Protein AF-A0A5B8KWR2-F1 (afdb_monomer)

Nearest PDB structures (foldseek):
  4qju-assembly1_B  TM=9.348E-01  e=1.935E-09  Staphylococcus aureus subsp. aureus Mu50
  5lvt-assembly2_B  TM=9.525E-01  e=6.715E-09  Lactococcus lactis subsp. lactis Il1403
  3rhi-assembly1_A  TM=8.068E-01  e=3.108E-09  Bacillus anthracis str. Sterne
  1owg-assembly1_A  TM=9.404E-01  e=8.089E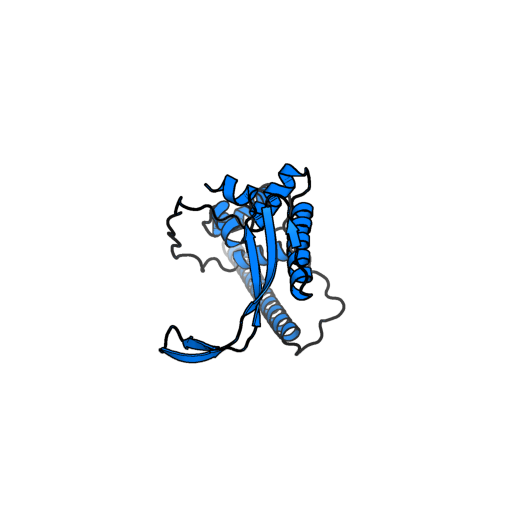-08  Escherichia coli
  8flj-assembly1_E  TM=9.285E-01  e=1.025E-07  Pseudomonas aeruginosa PA14

Radius of gyration: 26.57 Å; Cα contacts (8 Å, |Δi|>4): 170; chains: 1; bounding box: 54×71×66 Å

pLDDT: mean 73.1, std 18.48, range [34.25, 97.81]

Organism: NCBI:txid2599600

Secondary structure (DSSP, 8-state):
--SSHHHHHHHHHHHHHHHHHHHHHHHHHHHHHHHHHHTTSSPPPTT----------HHHHHHHTT--HHHHHHHTT--HHHHHHHHTTSS---HHHHHHHHHHHH-TTS--S--------S-----HHHHHHHHHHHHT--HHHHHHHHHHHHHHHHHHHHTT--EEETTTEEEEEEEEPPEEEE-TTT--EEEE--EEEEEEEE-HHHHHTT-

Foldseek 3Di:
DPPPVVVVVVVVVVVVVVVVVVVVVVVVVVVVVVVCVVVVVDPDDDDDDPPPQPQDQLVVLCVLLVHDLVRVCVVVVHDSVVSVCCNVVVDTDDSVRSVVSVVSSVCSDPPPDDPPPDPPPPDPDDDLQNQLVVQCVVVVHPSVVSSVVSVVVVVVCVVCQVVQHKDADPLFWIKGKDWDQWDWDADPPPRDTDTGHIDIDIDIGGDPNNVVVVD

InterPro domains:
  IPR000119 Histone-like DNA-binding protein [PF00216] (128-215)
  IPR000119 Histone-like DNA-binding protein [PR01727] (165-180)
  IPR000119 Histone-like DNA-binding protein [PR01727] (183-196)
  IPR000119 Histone-like DNA-binding protein [PR01727] (199-213)
  IPR000119 Histone-like DNA-binding protein [PTHR33175] (124-214)
  IPR000119 Histone-like DNA-binding protein [SM00411] (126-215)
  IPR001387 Cro/C1-type, helix-turn-helix domain [PF01381] (61-94)
  IPR001387 Cro/C1-type, helix-turn-helix domain [PS50943] (61-94)
  IPR001387 Cro/C1-type, helix-turn-helix domain [SM00530] (57-115)
  IPR001387 Cro/C1-type, helix-turn-helix domain [cd00093] (61-109)
  IPR010982 Lambda repressor-like, DNA-binding domain superfamily [G3DSA:1.10.260.40] (56-117)
  IPR010982 Lambda repressor-like, DNA-binding domain superfamily [SSF47413] (59-96)
  IPR010992 Integration host factor (IHF)-like DNA-binding domain superfamily [G3DSA:4.10.520.10] (126-215)
  IPR010992 Integration host factor (IHF)-like DNA-binding domain superfamily [SSF47729] (128-215)

Sequence (215 aa):
MTSNRQTHRRVREATKVEADKAEESRLDRAVRQMIEVESGRLARPEGGSVEIVDDPDIGGIRRDLGLTQQELAAMLGMPIGTLRNWEQGRRKPSNAGKLVLRLLAEAPGATGETVSGEVDAATMTIGRTELAQAVATAAHLTVGEARIVVETVLDEIATALAHGHSVKLKGFGAFSVARREGGKARHPRTGDIVEVAPRNVPKFMPGKGLKDATN

Mean predicted aligned error: 19.44 Å

Solvent-accessible surface area (backbone atoms only — not comparable to full-atom values): 12947 Å² total; per-residue (Å²): 144,79,75,67,68,63,54,58,52,53,53,52,52,50,56,48,54,55,49,53,54,54,49,53,57,46,51,55,50,52,54,51,50,49,54,36,36,75,70,66,77,38,80,79,76,88,79,76,79,79,77,81,75,70,88,71,62,57,60,54,44,34,54,76,67,72,44,52,70,59,54,50,14,56,77,69,74,44,59,47,68,58,52,50,32,36,60,68,66,77,41,79,72,53,74,68,50,41,52,54,53,50,54,55,58,75,50,86,81,80,78,89,69,86,82,84,64,79,79,71,93,72,75,89,78,81,50,72,68,57,50,14,47,54,45,6,65,77,68,73,44,54,55,68,58,22,37,52,52,54,51,48,56,53,50,50,52,51,52,39,36,75,74,65,38,69,50,77,43,87,54,47,24,35,42,35,58,42,83,42,80,47,49,82,42,66,41,92,89,78,64,48,81,43,81,40,76,61,43,78,40,82,42,79,46,78,22,68,50,45,51,64,75,74,110

Structure (mmCIF, N/CA/C/O backbone):
data_AF-A0A5B8KWR2-F1
#
_entry.id   AF-A0A5B8KWR2-F1
#
loop_
_atom_site.group_PDB
_atom_site.id
_atom_site.type_symbol
_atom_site.label_atom_id
_atom_site.label_alt_id
_atom_site.label_comp_id
_atom_site.label_asym_id
_atom_site.label_entity_id
_atom_site.label_seq_id
_atom_site.pdbx_PDB_ins_code
_atom_site.Cartn_x
_atom_site.Cartn_y
_atom_site.Cartn_z
_atom_site.occupancy
_atom_site.B_iso_or_equiv
_atom_site.auth_seq_id
_atom_site.auth_comp_id
_atom_site.auth_asym_id
_atom_site.auth_atom_id
_atom_site.pdbx_PDB_model_num
ATOM 1 N N . MET A 1 1 ? -24.916 -54.324 42.747 1.00 48.12 1 MET A N 1
ATOM 2 C CA . MET A 1 1 ? -25.774 -53.360 42.015 1.00 48.12 1 MET A CA 1
ATOM 3 C C . MET A 1 1 ? -24.913 -52.419 41.160 1.00 48.12 1 MET A C 1
ATOM 5 O O . MET A 1 1 ? -24.940 -51.211 41.356 1.00 48.12 1 MET A O 1
ATOM 9 N N . THR A 1 2 ? -24.127 -52.946 40.212 1.00 50.41 2 THR A N 1
ATOM 10 C CA . THR A 1 2 ? -23.042 -52.162 39.571 1.00 50.41 2 THR A CA 1
ATOM 11 C C . THR A 1 2 ? -23.025 -52.261 38.042 1.00 50.41 2 THR A C 1
ATOM 13 O O . THR A 1 2 ? -22.034 -51.908 37.421 1.00 50.41 2 THR A O 1
ATOM 16 N N . SER A 1 3 ? -24.116 -52.715 37.415 1.00 52.78 3 SER A N 1
ATOM 17 C CA . SER A 1 3 ? -24.118 -53.060 35.982 1.00 52.78 3 SER A CA 1
ATOM 18 C C . SER A 1 3 ? -24.975 -52.157 35.085 1.00 52.78 3 SER A C 1
ATOM 20 O O . SER A 1 3 ? -25.096 -52.456 33.905 1.00 52.78 3 SER A O 1
ATOM 22 N N . ASN A 1 4 ? -25.565 -51.065 35.597 1.00 50.34 4 ASN A N 1
ATOM 23 C CA . ASN A 1 4 ? -26.407 -50.176 34.773 1.00 50.34 4 ASN A CA 1
ATOM 24 C C . ASN A 1 4 ? -25.745 -48.823 34.437 1.00 50.34 4 ASN A C 1
ATOM 26 O O . ASN A 1 4 ? -26.042 -48.218 33.415 1.00 50.34 4 ASN A O 1
ATOM 30 N N . ARG A 1 5 ? -24.784 -48.345 35.248 1.00 48.53 5 ARG A N 1
ATOM 31 C CA . ARG A 1 5 ? -24.054 -47.085 34.968 1.00 48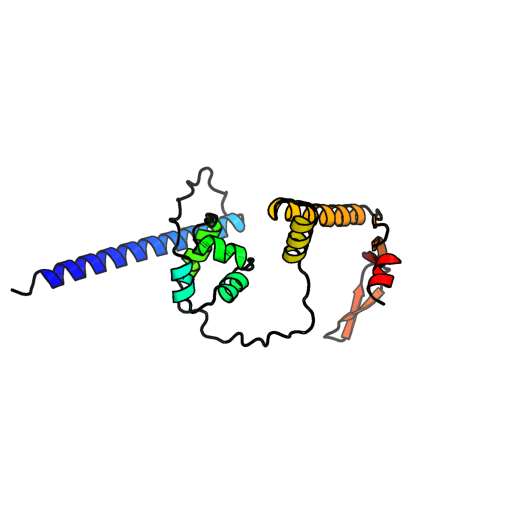.53 5 ARG A CA 1
ATOM 32 C C . ARG A 1 5 ? -22.968 -47.229 33.897 1.00 48.53 5 ARG A C 1
ATOM 34 O O . ARG A 1 5 ? -22.717 -46.273 33.170 1.00 48.53 5 ARG A O 1
ATOM 41 N N . GLN A 1 6 ? -22.337 -48.400 33.781 1.00 53.59 6 GLN A N 1
ATOM 42 C CA . GLN A 1 6 ? -21.302 -48.652 32.765 1.00 53.59 6 GLN A CA 1
ATOM 43 C C . GLN A 1 6 ? -21.886 -48.760 31.350 1.00 53.59 6 GLN A C 1
ATOM 45 O O . GLN A 1 6 ? -21.274 -48.287 30.395 1.00 53.59 6 GLN A O 1
ATOM 50 N N . THR A 1 7 ? -23.090 -49.314 31.218 1.00 53.12 7 THR A N 1
ATOM 51 C CA . THR A 1 7 ? -23.785 -49.514 29.939 1.00 53.12 7 THR A CA 1
ATOM 52 C C . THR A 1 7 ? -24.241 -48.188 29.335 1.00 53.12 7 THR A C 1
ATOM 54 O O . THR A 1 7 ? -23.974 -47.926 28.167 1.00 53.12 7 THR A O 1
ATOM 57 N N . HIS A 1 8 ? -24.824 -47.288 30.137 1.00 51.12 8 HIS A N 1
ATOM 58 C CA . HIS A 1 8 ? -25.240 -45.967 29.646 1.00 51.12 8 HIS A CA 1
ATOM 59 C C . HIS A 1 8 ? -24.067 -45.060 29.244 1.00 51.12 8 HIS A C 1
ATOM 61 O O . HIS A 1 8 ? -24.215 -44.249 28.330 1.00 51.12 8 HIS A O 1
ATOM 67 N N . ARG A 1 9 ? -22.895 -45.199 29.883 1.00 55.84 9 ARG A N 1
ATOM 68 C CA . ARG A 1 9 ? -21.696 -44.425 29.523 1.00 55.84 9 ARG A CA 1
ATOM 69 C C . ARG A 1 9 ? -21.119 -44.863 28.174 1.00 55.84 9 ARG A C 1
ATOM 71 O O . ARG A 1 9 ? -20.839 -44.008 27.344 1.00 55.84 9 ARG A O 1
ATOM 78 N N . ARG A 1 10 ? -21.044 -46.176 27.928 1.00 55.38 10 ARG A N 1
ATOM 79 C CA . ARG A 1 10 ? -20.540 -46.737 26.662 1.00 55.38 10 ARG A CA 1
ATOM 80 C C . ARG A 1 10 ? -21.445 -46.435 25.471 1.00 55.38 10 ARG A C 1
ATOM 82 O O . ARG A 1 10 ? -20.937 -46.157 24.395 1.00 55.38 10 ARG A O 1
ATOM 89 N N . VAL A 1 11 ? -22.767 -46.431 25.666 1.00 55.19 11 VAL A N 1
ATOM 90 C CA . VAL A 1 11 ? -23.714 -46.052 24.601 1.00 55.19 11 VAL A CA 1
ATOM 91 C C . VAL A 1 11 ? -23.582 -44.567 24.253 1.00 55.19 11 VAL A C 1
ATOM 93 O O . VAL A 1 11 ? -23.577 -44.233 23.077 1.00 55.19 11 VAL A O 1
ATOM 96 N N . ARG A 1 12 ? -23.396 -43.681 25.246 1.00 51.06 12 ARG A N 1
ATOM 97 C CA . ARG A 1 12 ? -23.178 -42.243 24.998 1.00 51.06 12 ARG A CA 1
ATOM 98 C C . ARG A 1 12 ? -21.845 -41.941 24.310 1.00 51.06 12 ARG A C 1
ATOM 100 O O . ARG A 1 12 ? -21.807 -41.086 23.432 1.00 51.06 12 ARG A O 1
ATOM 107 N N . GLU A 1 13 ? -20.773 -42.632 24.694 1.00 54.12 13 GLU A N 1
ATOM 108 C CA . GLU A 1 13 ? -19.470 -42.513 24.024 1.00 54.12 13 GLU A CA 1
ATOM 109 C C . GLU A 1 13 ? -19.538 -43.043 22.584 1.00 54.12 13 GLU A C 1
ATOM 111 O O . GLU A 1 13 ? -19.080 -42.356 21.678 1.00 54.12 13 GLU A O 1
ATOM 116 N N . ALA A 1 14 ? -20.199 -44.181 22.343 1.00 52.38 14 ALA A N 1
ATOM 117 C CA . ALA A 1 14 ? -20.384 -44.721 20.994 1.00 52.38 14 ALA A CA 1
ATOM 118 C C . ALA A 1 14 ? -21.203 -43.781 20.092 1.00 52.38 14 ALA A C 1
ATOM 120 O O . ALA A 1 14 ? -20.782 -43.485 18.980 1.00 52.38 14 ALA A O 1
ATOM 121 N N . THR A 1 15 ? -22.311 -43.212 20.590 1.00 53.75 15 THR A N 1
ATOM 122 C CA . THR A 1 15 ? -23.117 -42.255 19.808 1.00 53.75 15 THR A CA 1
ATOM 123 C C . THR A 1 15 ? -22.372 -40.966 19.477 1.00 53.75 15 THR A C 1
ATOM 125 O O . THR A 1 15 ? -22.643 -40.363 18.444 1.00 53.75 15 THR A O 1
ATOM 128 N N . LYS A 1 16 ? -21.446 -40.538 20.344 1.00 53.09 16 LYS A N 1
ATOM 129 C CA . LYS A 1 16 ? -20.636 -39.343 20.103 1.00 53.09 16 LYS A CA 1
ATOM 130 C C . LYS A 1 16 ? -19.584 -39.609 19.025 1.00 53.09 16 LYS A C 1
ATOM 132 O O . LYS A 1 16 ? -19.487 -38.845 18.079 1.00 53.09 16 LYS A O 1
ATOM 137 N N . VAL A 1 17 ? -18.894 -40.746 19.106 1.00 57.50 17 VAL A N 1
ATOM 138 C CA . VAL A 1 17 ? -17.889 -41.156 18.111 1.00 57.50 17 VAL A CA 1
ATOM 139 C C . VAL A 1 17 ? -18.510 -41.363 16.722 1.00 57.50 17 VAL A C 1
ATOM 141 O O . VAL A 1 17 ? -17.904 -40.998 15.719 1.00 57.50 17 VAL A O 1
ATOM 144 N N . GLU A 1 18 ? -19.726 -41.911 16.639 1.00 52.69 18 GLU A N 1
ATOM 145 C CA . GLU A 1 18 ? -20.439 -42.069 15.362 1.00 52.69 18 GLU A CA 1
ATOM 146 C C . GLU A 1 18 ? -20.868 -40.719 14.755 1.00 52.69 18 GLU A C 1
ATOM 148 O O . GLU A 1 18 ? -20.823 -40.549 13.536 1.00 52.69 18 GLU A O 1
ATOM 153 N N . ALA A 1 19 ? -21.275 -39.762 15.598 1.00 53.09 19 ALA A N 1
ATOM 154 C CA . ALA A 1 19 ? -21.667 -38.418 15.179 1.00 53.09 19 ALA A CA 1
ATOM 155 C C . ALA A 1 19 ? -20.460 -37.597 14.704 1.00 53.09 19 ALA A C 1
ATOM 157 O O . ALA A 1 19 ? -20.516 -37.031 13.613 1.00 53.09 19 ALA A O 1
ATOM 158 N N . ASP A 1 20 ? -19.360 -37.630 15.460 1.00 50.12 20 ASP A N 1
ATOM 159 C CA . ASP A 1 20 ? -18.111 -36.938 15.127 1.00 50.12 20 ASP A CA 1
ATOM 160 C C . ASP A 1 20 ? -17.549 -37.472 13.791 1.00 50.12 20 ASP A C 1
ATOM 162 O O . ASP A 1 20 ? -17.231 -36.705 12.885 1.00 50.12 20 ASP A O 1
ATOM 166 N N . LYS A 1 21 ? -17.576 -38.798 13.578 1.00 49.72 21 LYS A N 1
ATOM 167 C CA . LYS A 1 21 ? -17.143 -39.433 12.317 1.00 49.72 21 LYS A CA 1
ATOM 168 C C . LYS A 1 21 ? -18.051 -39.104 11.122 1.00 49.72 21 LYS A C 1
ATOM 170 O O . LYS A 1 21 ? -17.594 -39.046 9.977 1.00 49.72 21 LYS A O 1
ATOM 175 N N . ALA A 1 22 ? -19.348 -38.910 11.361 1.00 54.22 22 ALA A N 1
ATOM 176 C CA . ALA A 1 22 ? -20.293 -38.490 10.328 1.00 54.22 22 ALA A CA 1
ATOM 177 C C . ALA A 1 22 ? -20.122 -37.008 9.955 1.00 5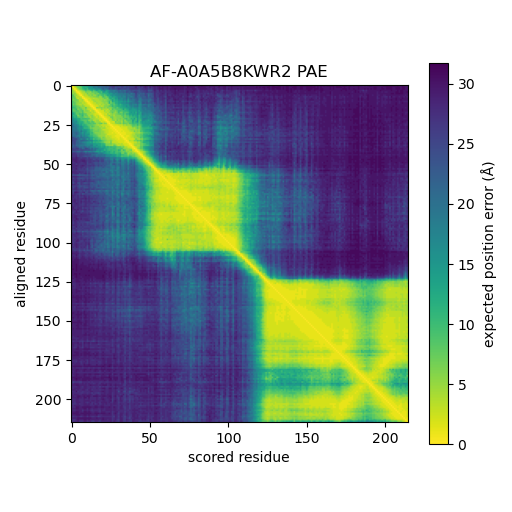4.22 22 ALA A C 1
ATOM 179 O O . ALA A 1 22 ? -20.331 -36.651 8.795 1.00 54.22 22 ALA A O 1
ATOM 180 N N . GLU A 1 23 ? -19.737 -36.158 10.907 1.00 53.72 23 GLU A N 1
ATOM 181 C CA . GLU A 1 23 ? -19.449 -34.738 10.694 1.00 53.72 23 GLU A CA 1
ATOM 182 C C . GLU A 1 23 ? -18.105 -34.536 9.978 1.00 53.72 23 GLU A C 1
ATOM 184 O O . GLU A 1 23 ? -18.051 -33.819 8.979 1.00 53.72 23 GLU A O 1
ATOM 189 N N . GLU A 1 24 ? -17.068 -35.278 10.372 1.00 46.34 24 GLU A N 1
ATOM 190 C CA . GLU A 1 24 ? -15.756 -35.307 9.710 1.00 46.34 24 GLU A CA 1
ATOM 191 C C . GLU A 1 24 ? -15.880 -35.766 8.244 1.00 46.34 24 GLU A C 1
ATOM 193 O O . GLU A 1 24 ? -15.397 -35.110 7.320 1.00 46.34 24 GLU A O 1
ATOM 198 N N . SER A 1 25 ? -16.674 -36.815 7.986 1.00 56.03 25 SER A N 1
ATOM 199 C CA . SER A 1 25 ? -16.962 -37.289 6.623 1.00 56.03 25 SER A CA 1
ATOM 200 C C . SER A 1 25 ? -17.762 -36.285 5.773 1.00 56.03 25 SER A C 1
ATOM 202 O O . SER A 1 25 ? -17.670 -36.294 4.538 1.00 56.03 25 SER A O 1
ATOM 204 N N . ARG A 1 26 ? -18.560 -35.412 6.403 1.00 52.41 26 ARG A N 1
ATOM 205 C CA . ARG A 1 26 ? -19.292 -34.331 5.721 1.00 52.41 26 ARG A CA 1
ATOM 206 C C . ARG A 1 26 ? -18.383 -33.148 5.414 1.00 52.41 26 ARG A C 1
ATOM 208 O O . ARG A 1 26 ? -18.464 -32.620 4.305 1.00 52.41 26 ARG A O 1
ATOM 215 N N . LEU A 1 27 ? -17.508 -32.776 6.346 1.00 54.34 27 LEU A N 1
ATOM 216 C CA . LEU A 1 27 ? -16.550 -31.688 6.175 1.00 54.34 27 LEU A CA 1
ATOM 217 C C . LEU A 1 27 ? -15.548 -32.012 5.061 1.00 54.34 27 LEU A C 1
ATOM 219 O O . LEU A 1 27 ? -15.364 -31.206 4.150 1.00 54.34 27 LEU A O 1
ATOM 223 N N . ASP A 1 28 ? -15.021 -33.237 5.040 1.00 56.97 28 ASP A N 1
ATOM 224 C CA . ASP A 1 28 ? -14.146 -33.729 3.969 1.00 56.97 28 ASP A CA 1
ATOM 225 C C . ASP A 1 28 ? -14.816 -33.675 2.594 1.00 56.97 28 ASP A C 1
ATOM 227 O O . ASP A 1 28 ? -14.196 -33.327 1.584 1.00 56.97 28 ASP A O 1
ATOM 231 N N . ARG A 1 29 ? -16.112 -34.000 2.538 1.00 58.50 29 ARG A N 1
ATOM 232 C CA . ARG A 1 29 ? -16.891 -33.932 1.299 1.00 58.50 29 ARG A CA 1
ATOM 233 C C . ARG A 1 29 ? -17.095 -32.486 0.849 1.00 58.50 29 ARG A C 1
ATOM 235 O O . ARG A 1 29 ? -16.958 -32.214 -0.341 1.00 58.50 29 ARG A O 1
ATOM 242 N N . ALA A 1 30 ? -17.373 -31.575 1.779 1.00 57.28 30 ALA A N 1
ATOM 243 C CA . ALA A 1 30 ? -17.563 -30.154 1.499 1.00 57.28 30 ALA A CA 1
ATOM 244 C C . ALA A 1 30 ? -16.265 -29.472 1.031 1.00 57.28 30 ALA A C 1
ATOM 246 O O . ALA A 1 30 ? -16.288 -28.703 0.069 1.00 57.28 30 ALA A O 1
ATOM 247 N N . VAL A 1 31 ? -15.123 -29.799 1.647 1.00 57.09 31 VAL A N 1
ATOM 248 C CA . VAL A 1 31 ? -13.800 -29.290 1.242 1.00 57.09 31 VAL A CA 1
ATOM 249 C C . VAL A 1 31 ? -13.426 -29.793 -0.154 1.00 57.09 31 VAL A C 1
ATOM 251 O O . VAL A 1 31 ? -13.008 -29.001 -0.998 1.00 57.09 31 VAL A O 1
ATOM 254 N N . ARG A 1 32 ? -13.652 -31.081 -0.453 1.00 57.81 32 ARG A N 1
ATOM 255 C CA . ARG A 1 32 ? -13.438 -31.624 -1.808 1.00 57.81 32 ARG A CA 1
ATOM 256 C C . ARG A 1 32 ? -14.332 -30.946 -2.846 1.00 57.81 32 ARG A C 1
ATOM 258 O O . ARG A 1 32 ? -13.849 -30.602 -3.920 1.00 57.81 32 ARG A O 1
ATOM 265 N N . GLN A 1 33 ? -15.597 -30.687 -2.513 1.00 51.00 33 GLN A N 1
ATOM 266 C CA . GLN A 1 33 ? -16.508 -29.943 -3.387 1.00 51.00 33 GLN A CA 1
ATOM 267 C C . GLN A 1 33 ? -16.040 -28.503 -3.636 1.00 51.00 33 GLN A C 1
ATOM 269 O O . GLN A 1 33 ? -16.128 -28.031 -4.767 1.00 51.00 33 GLN A O 1
ATOM 274 N N . MET A 1 34 ? -15.508 -27.813 -2.621 1.00 45.59 34 MET A N 1
ATOM 275 C CA . MET A 1 34 ? -14.937 -26.470 -2.789 1.00 45.59 34 MET A CA 1
ATOM 276 C C . MET A 1 34 ? -13.744 -26.467 -3.754 1.00 45.59 34 MET A C 1
ATOM 278 O O . MET A 1 34 ? -13.713 -25.636 -4.661 1.00 45.59 34 MET A O 1
ATOM 282 N N . ILE A 1 35 ? -12.827 -27.435 -3.633 1.00 51.88 35 ILE A N 1
ATOM 283 C CA . ILE A 1 35 ? -11.674 -27.587 -4.542 1.00 51.88 35 ILE A CA 1
ATOM 284 C C . ILE A 1 35 ? -12.135 -27.861 -5.989 1.00 51.88 35 ILE A C 1
ATOM 286 O O . ILE A 1 35 ? -11.545 -27.363 -6.951 1.00 51.88 35 ILE A O 1
ATOM 290 N N . GLU A 1 36 ? -13.216 -28.621 -6.178 1.00 54.66 36 GLU A N 1
ATOM 291 C CA . GLU A 1 36 ? -13.774 -28.905 -7.509 1.00 54.66 36 GLU A CA 1
ATOM 292 C C . GLU A 1 36 ? -14.511 -27.711 -8.141 1.00 54.66 36 GLU A C 1
ATOM 294 O O . GLU A 1 36 ? -14.463 -27.536 -9.362 1.00 54.66 36 GLU A O 1
ATOM 299 N N . VAL A 1 37 ? -15.141 -26.853 -7.333 1.00 54.94 37 VAL A N 1
ATOM 300 C CA . VAL A 1 37 ? -15.738 -25.588 -7.798 1.00 54.94 37 VAL A CA 1
ATOM 301 C C . VAL A 1 37 ? -14.651 -24.571 -8.156 1.00 54.94 37 VAL A C 1
ATOM 303 O O . VAL A 1 37 ? -14.749 -23.899 -9.180 1.00 54.94 37 VAL A O 1
ATOM 306 N N . GLU A 1 38 ? -13.587 -24.478 -7.357 1.00 45.06 38 GLU A N 1
ATOM 307 C CA . GLU A 1 38 ? -12.479 -23.544 -7.594 1.00 45.06 38 GLU A CA 1
ATOM 308 C C . GLU A 1 38 ? -11.603 -23.955 -8.789 1.00 45.06 38 GLU A C 1
ATOM 310 O O . GLU A 1 38 ? -11.133 -23.102 -9.539 1.00 45.06 38 GLU A O 1
ATOM 315 N N . SER A 1 39 ? -11.475 -25.261 -9.054 1.00 47.50 39 SER A N 1
ATOM 316 C CA . SER A 1 39 ? -10.841 -25.790 -10.276 1.00 47.50 39 SER A CA 1
ATOM 317 C C . SER A 1 39 ? -11.737 -25.739 -11.525 1.00 47.50 39 SER A C 1
ATOM 319 O O . SER A 1 39 ? -11.326 -26.195 -12.594 1.00 47.50 39 SER A O 1
ATOM 321 N N . GLY A 1 40 ? -12.954 -25.190 -11.414 1.00 49.97 40 GLY A N 1
ATOM 322 C CA . GLY A 1 40 ? -13.888 -25.010 -12.529 1.00 49.97 40 GLY A CA 1
ATOM 323 C C . GLY A 1 40 ? -14.523 -26.304 -13.051 1.00 49.97 40 GLY A C 1
ATOM 324 O O . GLY A 1 40 ? -15.150 -26.290 -14.110 1.00 49.97 40 GLY A O 1
ATOM 325 N N . ARG A 1 41 ? -14.371 -27.427 -12.334 1.00 55.59 41 ARG A N 1
ATOM 326 C CA . ARG A 1 41 ? -14.962 -28.731 -12.692 1.00 55.59 41 ARG A CA 1
ATOM 327 C C . ARG A 1 41 ? -16.433 -28.851 -12.281 1.00 55.59 41 ARG A C 1
ATOM 329 O O . ARG A 1 41 ? -17.131 -29.700 -12.830 1.00 55.59 41 ARG A O 1
ATOM 336 N N . LEU A 1 42 ? -16.908 -28.008 -11.361 1.00 51.25 42 LEU A N 1
ATOM 337 C CA . LEU A 1 42 ? -18.310 -27.925 -10.939 1.00 51.25 42 LEU A CA 1
ATOM 338 C C . LEU A 1 42 ? -18.807 -26.474 -10.921 1.00 51.25 42 LEU A C 1
ATOM 340 O O . LEU A 1 42 ? -18.094 -25.562 -10.507 1.00 51.25 42 LEU A O 1
ATOM 344 N N . ALA A 1 43 ? -20.061 -26.262 -11.332 1.00 50.38 43 ALA A N 1
ATOM 345 C CA . ALA A 1 43 ? -20.739 -24.980 -11.161 1.00 50.38 43 ALA A CA 1
ATOM 346 C C . ALA A 1 43 ? -21.036 -24.735 -9.672 1.00 50.38 43 ALA A C 1
ATOM 348 O O . ALA A 1 43 ? -21.428 -25.656 -8.951 1.00 50.38 43 ALA A O 1
ATOM 349 N N . ARG A 1 44 ? -20.859 -23.490 -9.209 1.00 46.72 44 ARG A N 1
ATOM 350 C CA . ARG A 1 44 ? -21.176 -23.102 -7.828 1.00 46.72 44 ARG A CA 1
ATOM 351 C C . ARG A 1 44 ? -22.674 -23.350 -7.575 1.00 46.72 44 ARG A C 1
ATOM 353 O O . ARG A 1 44 ? -23.486 -22.835 -8.340 1.00 46.72 44 ARG A O 1
ATOM 360 N N . PRO A 1 45 ? -23.056 -24.117 -6.540 1.00 50.62 45 PRO A N 1
ATOM 361 C CA . PRO A 1 45 ? -24.461 -24.390 -6.277 1.00 50.62 45 PRO A CA 1
ATOM 362 C C . PRO A 1 45 ? -25.192 -23.105 -5.868 1.00 50.62 45 PRO A C 1
ATOM 364 O O . PRO A 1 45 ? -24.764 -22.384 -4.963 1.00 50.62 45 PRO A O 1
ATOM 367 N N . GLU A 1 46 ? -26.300 -22.826 -6.549 1.00 40.12 46 GLU A N 1
ATOM 368 C CA . GLU A 1 46 ? -27.225 -21.738 -6.235 1.00 40.12 46 GLU A CA 1
ATOM 369 C C . GLU A 1 46 ? -28.007 -22.111 -4.961 1.00 40.12 46 GLU A C 1
ATOM 371 O O . GLU A 1 46 ? -28.748 -23.093 -4.949 1.00 40.12 46 GLU A O 1
ATOM 376 N N . GLY A 1 47 ? -27.832 -21.346 -3.878 1.00 48.50 47 GLY A N 1
ATOM 377 C CA . GLY A 1 47 ? -28.662 -21.474 -2.670 1.00 48.50 47 GLY A CA 1
ATOM 378 C C . GLY A 1 47 ? -28.086 -22.289 -1.504 1.00 48.50 47 GLY A C 1
ATOM 379 O O . GLY A 1 47 ? -28.841 -22.938 -0.786 1.00 48.50 47 GLY A O 1
ATOM 380 N N . GLY A 1 48 ? -26.774 -22.240 -1.259 1.00 38.66 48 GLY A N 1
ATOM 381 C CA . GLY A 1 48 ? -26.197 -22.801 -0.032 1.00 38.66 48 GLY A CA 1
ATOM 382 C C . GLY A 1 48 ? -26.668 -22.045 1.216 1.00 38.66 48 GLY A C 1
ATOM 383 O O . GLY A 1 48 ? -26.264 -20.904 1.442 1.00 38.66 48 GLY A O 1
ATOM 384 N N . SER A 1 49 ? -27.508 -22.674 2.039 1.00 37.62 49 SER A N 1
ATOM 385 C CA . SER A 1 49 ? -27.796 -22.206 3.395 1.00 37.62 49 SER A CA 1
ATOM 386 C C . SER A 1 49 ? -26.484 -22.120 4.173 1.00 37.62 49 SER A C 1
ATOM 388 O O . SER A 1 49 ? -25.818 -23.133 4.380 1.00 37.62 49 SER A O 1
ATOM 390 N N . VAL A 1 50 ? -26.097 -20.909 4.578 1.00 41.25 50 VAL A N 1
ATOM 391 C CA . VAL A 1 50 ? -24.944 -20.690 5.455 1.00 41.25 50 VAL A CA 1
ATOM 392 C C . VAL A 1 50 ? -25.301 -21.296 6.808 1.00 41.25 50 VAL A C 1
ATOM 394 O O . VAL A 1 50 ? -26.061 -20.696 7.567 1.00 41.25 50 VAL A O 1
ATOM 397 N N . GLU A 1 51 ? -24.809 -22.504 7.090 1.00 46.97 51 GLU A N 1
ATOM 398 C CA . GLU A 1 51 ? -24.908 -23.075 8.431 1.00 46.97 51 GLU A CA 1
ATOM 399 C C . GLU A 1 51 ? -24.292 -22.083 9.421 1.00 46.97 51 GLU A C 1
ATOM 401 O O . GLU A 1 51 ? -23.164 -21.603 9.257 1.00 46.97 51 GLU A O 1
ATOM 406 N N . ILE A 1 52 ? -25.081 -21.709 10.423 1.00 43.03 52 ILE A N 1
ATOM 407 C CA . ILE A 1 52 ? -24.648 -20.809 11.482 1.00 43.03 52 ILE A CA 1
ATOM 408 C C . ILE A 1 52 ? -23.661 -21.605 12.331 1.00 43.03 52 ILE A C 1
ATOM 410 O O . ILE A 1 52 ? -24.061 -22.439 13.134 1.00 43.03 52 ILE A O 1
ATOM 414 N N . VAL A 1 53 ? -22.366 -21.363 12.131 1.00 55.41 53 VAL A N 1
ATOM 415 C CA . VAL A 1 53 ? -21.329 -21.886 13.022 1.00 55.41 53 VAL A CA 1
ATOM 416 C C . VAL A 1 53 ? -21.522 -21.220 14.384 1.00 55.41 53 VAL A C 1
ATOM 418 O O . VAL A 1 53 ? -21.525 -19.980 14.476 1.00 55.41 53 VAL A O 1
ATOM 421 N N . ASP A 1 54 ? -21.701 -22.034 15.424 1.00 68.50 54 ASP A N 1
ATOM 422 C CA . ASP A 1 54 ? -21.776 -21.576 16.812 1.00 68.50 54 ASP A CA 1
ATOM 423 C C . ASP A 1 54 ? -20.565 -20.700 17.168 1.00 68.50 54 ASP A C 1
ATOM 425 O O . ASP A 1 54 ? -19.505 -20.780 16.543 1.00 68.50 54 ASP A O 1
ATOM 429 N N . ASP A 1 55 ? -20.723 -19.801 18.140 1.00 72.44 55 ASP A N 1
ATOM 430 C CA . ASP A 1 55 ? -19.627 -18.931 18.574 1.00 72.44 55 ASP A CA 1
ATOM 431 C C . ASP A 1 55 ? -18.556 -19.767 19.313 1.00 72.44 55 ASP A C 1
ATOM 433 O O . ASP A 1 55 ? -18.851 -20.294 20.388 1.00 72.44 55 ASP A O 1
ATOM 437 N N . PRO A 1 56 ? -17.324 -19.904 18.778 1.00 76.38 56 PRO A N 1
ATOM 438 C CA . PRO A 1 56 ? -16.290 -20.725 19.406 1.00 76.38 56 PRO A CA 1
ATOM 439 C C . PRO A 1 56 ? -15.715 -20.050 20.661 1.00 76.38 56 PRO A C 1
ATOM 441 O O . PRO A 1 56 ? -15.564 -18.826 20.694 1.00 76.38 56 PRO A O 1
ATOM 444 N N . ASP A 1 57 ? -15.320 -20.836 21.673 1.00 85.38 57 ASP A N 1
ATOM 445 C CA . ASP A 1 57 ? -14.536 -20.327 22.810 1.00 85.38 57 ASP A CA 1
ATOM 446 C C . ASP A 1 57 ? -13.082 -20.100 22.387 1.00 85.38 57 ASP A C 1
ATOM 448 O O . ASP A 1 57 ? -12.216 -20.962 22.503 1.00 85.38 57 ASP A O 1
ATOM 452 N N . ILE A 1 58 ? -12.815 -18.899 21.894 1.00 84.50 58 ILE A N 1
ATOM 453 C CA . ILE A 1 58 ? -11.505 -18.487 21.380 1.00 84.50 58 ILE A CA 1
ATOM 454 C C . ILE A 1 58 ? -10.439 -18.537 22.477 1.00 84.50 58 ILE A C 1
ATOM 456 O O . ILE A 1 58 ? -9.301 -18.925 22.219 1.00 84.50 58 ILE A O 1
ATOM 460 N N . GLY A 1 59 ? -10.806 -18.165 23.708 1.00 83.62 59 GLY A N 1
ATOM 461 C CA . GLY A 1 59 ? -9.895 -18.184 24.849 1.00 83.62 59 GLY A CA 1
ATOM 462 C C . GLY A 1 59 ? -9.595 -19.605 25.327 1.00 83.62 59 GLY A C 1
ATOM 463 O O . GLY A 1 59 ? -8.494 -19.864 25.813 1.00 83.62 59 GLY A O 1
ATOM 464 N N . GLY A 1 60 ? -10.554 -20.522 25.193 1.00 84.75 60 GLY A N 1
ATOM 465 C CA . GLY A 1 60 ? -10.362 -21.966 25.340 1.00 84.75 60 GLY A CA 1
ATOM 466 C C . GLY A 1 60 ? -9.407 -22.511 24.283 1.00 84.75 60 GLY A C 1
ATOM 467 O O . GLY A 1 60 ? -8.317 -22.943 24.636 1.00 84.75 60 GLY A O 1
ATOM 468 N N . ILE A 1 61 ? -9.745 -22.340 23.000 1.00 84.25 61 ILE A N 1
ATOM 469 C CA . ILE A 1 61 ? -8.951 -22.811 21.850 1.00 84.25 61 ILE A CA 1
ATOM 470 C C . ILE A 1 61 ? -7.499 -22.348 21.956 1.00 84.25 61 ILE A C 1
ATOM 472 O O . ILE A 1 61 ? -6.568 -23.133 21.819 1.00 84.25 61 ILE A O 1
ATOM 476 N N . ARG A 1 62 ? -7.285 -21.067 22.265 1.00 88.12 62 ARG A N 1
ATOM 477 C CA . ARG A 1 62 ? -5.942 -20.518 22.429 1.00 88.12 62 ARG A CA 1
ATOM 478 C C . ARG A 1 62 ? -5.151 -21.202 23.549 1.00 88.12 62 ARG A C 1
ATOM 480 O O . ARG A 1 62 ? -3.965 -21.472 23.376 1.00 88.12 62 ARG A O 1
ATOM 487 N N . ARG A 1 63 ? -5.785 -21.415 24.709 1.00 84.19 63 ARG A N 1
ATOM 488 C CA . ARG A 1 63 ? -5.146 -22.065 25.865 1.00 84.19 63 ARG A CA 1
ATOM 489 C C . ARG A 1 63 ? -4.842 -23.529 25.577 1.00 84.19 63 ARG A C 1
ATOM 491 O O . ARG A 1 63 ? -3.775 -23.987 25.968 1.00 84.19 63 ARG A O 1
ATOM 498 N N . ASP A 1 64 ? -5.732 -24.209 24.867 1.00 81.31 64 ASP A N 1
ATOM 499 C CA . ASP A 1 64 ? -5.567 -25.611 24.486 1.00 81.31 64 ASP A CA 1
ATOM 500 C C . ASP A 1 64 ? -4.417 -25.792 23.482 1.00 81.31 64 ASP A C 1
ATOM 502 O O . ASP A 1 64 ? -3.678 -26.769 23.561 1.00 81.31 64 ASP A O 1
ATOM 506 N N . LEU A 1 65 ? -4.190 -24.801 22.611 1.00 79.00 65 LEU A N 1
ATOM 507 C CA . LEU A 1 65 ? -3.032 -24.739 21.709 1.00 79.00 65 LEU A CA 1
ATOM 508 C C . LEU A 1 65 ? -1.725 -24.301 22.399 1.00 79.00 65 LEU A C 1
ATOM 510 O O . LEU A 1 65 ? -0.681 -24.258 21.754 1.00 79.00 65 LEU A O 1
ATOM 514 N N . GLY A 1 66 ? -1.759 -23.932 23.684 1.00 82.31 66 GLY A N 1
ATOM 515 C CA . GLY A 1 66 ? -0.583 -23.433 24.406 1.00 82.31 66 GLY A CA 1
ATOM 516 C C . GLY A 1 66 ? -0.088 -22.057 23.943 1.00 82.31 66 GLY A C 1
ATOM 517 O O . GLY A 1 66 ? 1.033 -21.677 24.267 1.00 82.31 66 GLY A O 1
ATOM 518 N N . LEU A 1 67 ? -0.911 -21.302 23.206 1.00 81.62 67 LEU A N 1
ATOM 519 C CA . LEU A 1 67 ? -0.529 -20.019 22.616 1.00 81.62 67 LEU A CA 1
ATOM 520 C C . LEU A 1 67 ? -0.879 -18.834 23.532 1.00 81.62 67 LEU A C 1
ATOM 522 O O . LEU A 1 67 ? -1.909 -18.777 24.216 1.00 81.62 67 LEU A O 1
ATOM 526 N N . THR A 1 68 ? -0.049 -17.802 23.499 1.00 87.69 68 THR A N 1
ATOM 527 C CA . THR A 1 68 ? -0.375 -16.473 24.021 1.00 87.69 68 THR A CA 1
ATOM 528 C C . THR A 1 68 ? -1.332 -15.740 23.077 1.00 87.69 68 THR A C 1
ATOM 530 O O . THR A 1 68 ? -1.480 -16.085 21.902 1.00 87.69 68 THR A O 1
ATOM 533 N N . GLN A 1 69 ? -2.022 -14.702 23.576 1.00 82.12 69 GLN A N 1
ATOM 534 C CA . GLN A 1 69 ? -2.900 -13.868 22.733 1.00 82.12 69 GLN A CA 1
ATOM 535 C C . GLN A 1 69 ? -2.137 -13.271 21.547 1.00 82.12 69 GLN A C 1
ATOM 537 O O . GLN A 1 69 ? -2.680 -13.129 20.456 1.00 82.12 69 GLN A O 1
ATOM 542 N N . GLN A 1 70 ? -0.872 -12.920 21.759 1.00 78.50 70 GLN A N 1
ATOM 543 C CA . GLN A 1 70 ? -0.030 -12.363 20.716 1.00 78.50 70 GLN A CA 1
ATOM 544 C C . GLN A 1 70 ? 0.331 -13.412 19.661 1.00 78.50 70 GLN A C 1
ATOM 546 O O . GLN A 1 70 ? 0.228 -13.117 18.475 1.00 78.50 70 GLN A O 1
ATOM 551 N N . GLU A 1 71 ? 0.691 -14.627 20.075 1.00 75.69 71 GLU A N 1
ATOM 552 C CA . GLU A 1 71 ? 1.056 -15.713 19.157 1.00 75.69 71 GLU A CA 1
ATOM 553 C C . GLU A 1 71 ? -0.128 -16.171 18.310 1.00 75.69 71 GLU A C 1
ATOM 555 O O . GLU A 1 71 ? 0.013 -16.303 17.098 1.00 75.69 71 GLU A O 1
ATOM 560 N N . LEU A 1 72 ? -1.317 -16.329 18.902 1.00 80.81 72 LEU A N 1
ATOM 561 C CA . LEU A 1 72 ? -2.507 -16.678 18.125 1.00 80.81 72 LEU A CA 1
ATOM 562 C C . LEU A 1 72 ? -2.906 -15.546 17.165 1.00 80.81 72 LEU A C 1
ATOM 564 O O . LEU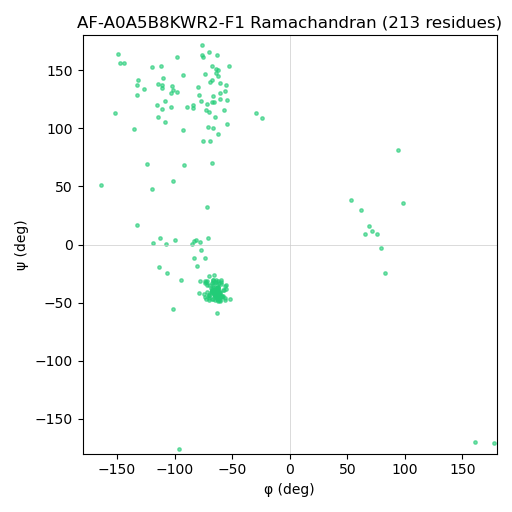 A 1 72 ? -3.269 -15.801 16.019 1.00 80.81 72 LEU A O 1
ATOM 568 N N . ALA A 1 73 ? -2.810 -14.285 17.599 1.00 78.50 73 ALA A N 1
ATOM 569 C CA . ALA A 1 73 ? -3.097 -13.145 16.732 1.00 78.50 73 ALA A CA 1
ATOM 570 C C . ALA A 1 73 ? -2.104 -13.063 15.559 1.00 78.50 73 ALA A C 1
ATOM 572 O O . ALA A 1 73 ? -2.517 -12.846 14.421 1.00 78.50 73 ALA A O 1
ATOM 573 N N . ALA A 1 74 ? -0.816 -13.297 15.821 1.00 73.12 74 ALA A N 1
ATOM 574 C CA . ALA A 1 74 ? 0.226 -13.341 14.802 1.00 73.12 74 ALA A CA 1
ATOM 575 C C . ALA A 1 74 ? 0.028 -14.512 13.827 1.00 73.12 74 ALA A C 1
ATOM 577 O O . ALA A 1 74 ? 0.087 -14.304 12.618 1.00 73.12 74 ALA A O 1
ATOM 578 N N . MET A 1 75 ? -0.288 -15.708 14.337 1.00 74.88 75 MET A N 1
ATOM 579 C CA . MET A 1 75 ? -0.588 -16.899 13.533 1.00 74.88 75 MET A CA 1
ATOM 580 C C . MET A 1 75 ? -1.756 -16.654 12.569 1.00 74.88 75 MET A C 1
ATOM 582 O O . MET A 1 75 ? -1.716 -17.074 11.417 1.00 74.88 75 MET A O 1
ATOM 586 N N . LEU A 1 76 ? -2.778 -15.929 13.025 1.00 77.38 76 LEU A N 1
ATOM 587 C CA . LEU A 1 76 ? -3.950 -15.566 12.227 1.00 77.38 76 LEU A CA 1
ATOM 588 C C . LEU A 1 76 ? -3.754 -14.295 11.379 1.00 77.38 76 LEU A C 1
ATOM 590 O O . LEU A 1 76 ? -4.686 -13.872 10.694 1.00 77.38 76 LEU A O 1
ATOM 594 N N . GLY A 1 77 ? -2.580 -13.654 11.429 1.00 74.25 77 GLY A N 1
ATOM 595 C CA . GLY A 1 77 ? -2.293 -12.421 10.691 1.00 74.25 77 GLY A CA 1
ATOM 596 C C . GLY A 1 77 ? -3.185 -11.238 11.088 1.00 74.25 77 GLY A C 1
ATOM 597 O O . GLY A 1 77 ? -3.490 -10.382 10.255 1.00 74.25 77 GLY A O 1
ATOM 598 N N . MET A 1 78 ? -3.647 -11.191 12.342 1.00 77.06 78 MET A N 1
ATOM 599 C CA . MET A 1 78 ? -4.594 -10.189 12.835 1.00 77.06 78 MET A CA 1
ATOM 600 C C . MET A 1 78 ? -4.026 -9.356 13.996 1.00 77.06 78 MET A C 1
ATOM 602 O O . MET A 1 78 ? -3.207 -9.845 14.772 1.00 77.06 78 MET A O 1
ATOM 606 N N . PRO A 1 79 ? -4.482 -8.102 14.193 1.00 70.94 79 PRO A N 1
ATOM 607 C CA . PRO A 1 79 ? -4.069 -7.308 15.348 1.00 70.94 79 PRO A CA 1
ATOM 608 C C . PRO A 1 79 ? -4.469 -7.969 16.676 1.00 70.94 79 PRO A C 1
ATOM 610 O O . PRO A 1 79 ? -5.612 -8.408 16.828 1.00 70.94 79 PRO A O 1
ATOM 613 N N . ILE A 1 80 ? -3.585 -7.935 17.682 1.00 76.19 80 ILE A N 1
ATOM 614 C CA . ILE A 1 80 ? -3.850 -8.480 19.031 1.00 76.19 80 ILE A CA 1
ATOM 615 C C . ILE A 1 80 ? -5.117 -7.893 19.668 1.00 76.19 80 ILE A C 1
ATOM 617 O O . ILE A 1 80 ? -5.868 -8.592 20.344 1.00 76.19 80 ILE A O 1
ATOM 621 N N . GLY A 1 81 ? -5.410 -6.616 19.402 1.00 68.44 81 GLY A N 1
ATOM 622 C CA . GLY A 1 81 ? -6.633 -5.965 19.868 1.00 68.44 81 GLY A CA 1
ATOM 623 C C . GLY A 1 81 ? -7.902 -6.604 19.299 1.00 68.44 81 GLY A C 1
ATOM 624 O O . GLY A 1 81 ? -8.921 -6.639 19.984 1.00 68.44 81 GLY A O 1
ATOM 625 N N . THR A 1 82 ? -7.848 -7.149 18.081 1.00 77.69 82 THR A N 1
ATOM 626 C CA . THR A 1 82 ? -8.972 -7.856 17.461 1.00 77.69 82 THR A CA 1
ATOM 627 C C . THR A 1 82 ? -9.220 -9.186 18.164 1.00 77.69 82 THR A C 1
ATOM 629 O O . THR A 1 82 ? -10.353 -9.432 18.571 1.00 77.69 82 THR A O 1
ATOM 632 N N . LEU A 1 83 ? -8.170 -9.980 18.403 1.00 84.75 83 LEU A N 1
ATOM 633 C CA . LEU A 1 83 ? -8.291 -11.239 19.142 1.00 84.75 83 LEU A CA 1
ATOM 634 C C . LEU A 1 83 ? -8.765 -10.993 20.583 1.00 84.75 83 LEU A C 1
ATOM 636 O O . LEU A 1 83 ? -9.701 -11.634 21.051 1.00 84.75 83 LEU A O 1
ATOM 640 N N . ARG A 1 84 ? -8.204 -9.981 21.258 1.00 85.25 84 ARG A N 1
ATOM 641 C CA . ARG A 1 84 ? -8.607 -9.580 22.614 1.00 85.25 84 ARG A CA 1
ATOM 642 C C . ARG A 1 84 ? -10.074 -9.154 22.683 1.00 85.25 84 ARG A C 1
ATOM 644 O O . ARG A 1 84 ? -10.770 -9.510 23.628 1.00 85.25 84 ARG A O 1
ATOM 651 N N . ASN A 1 85 ? -10.554 -8.394 21.698 1.00 81.19 85 ASN A N 1
ATOM 652 C CA . ASN A 1 85 ? -11.961 -7.997 21.627 1.00 81.19 85 ASN A CA 1
ATOM 653 C C . ASN A 1 85 ? -12.887 -9.199 21.418 1.00 81.19 85 ASN A C 1
ATOM 655 O O . ASN A 1 85 ? -14.017 -9.166 21.907 1.00 81.19 85 ASN A O 1
ATOM 659 N N . TRP A 1 86 ? -12.424 -10.232 20.711 1.00 88.19 86 TRP A N 1
ATOM 660 C CA . TRP A 1 86 ? -13.179 -11.467 20.555 1.00 88.19 86 TRP A CA 1
ATOM 661 C C . TRP A 1 86 ? -13.200 -12.306 21.836 1.00 88.19 86 TRP A C 1
ATOM 663 O O . TRP A 1 86 ? -14.277 -12.684 22.284 1.00 88.19 86 TRP A O 1
ATOM 673 N N . GLU A 1 87 ? -12.052 -12.511 22.488 1.00 86.75 87 GLU A N 1
ATOM 674 C CA . GLU A 1 87 ? -11.969 -13.245 23.765 1.00 86.75 87 GLU A CA 1
ATOM 675 C C . GLU A 1 87 ? -12.773 -12.578 24.891 1.00 86.75 87 GLU A C 1
ATOM 677 O O . GLU A 1 87 ? -13.334 -13.253 25.746 1.00 86.75 87 GLU A O 1
ATOM 682 N N . GLN A 1 88 ? -12.865 -11.246 24.891 1.00 84.88 88 GLN A N 1
ATOM 683 C CA . GLN A 1 88 ? -13.649 -10.486 25.872 1.00 84.88 88 GLN A CA 1
ATOM 684 C C . GLN A 1 88 ? -15.142 -10.387 25.520 1.00 84.88 88 GLN A C 1
ATOM 686 O O . GLN A 1 88 ? -15.875 -9.655 26.186 1.00 84.88 88 GLN A O 1
ATOM 691 N N . GLY A 1 89 ? -15.591 -11.029 24.436 1.00 83.06 89 GLY A N 1
ATOM 692 C CA . GLY A 1 89 ? -16.980 -10.977 23.973 1.00 83.06 89 GLY A CA 1
ATOM 693 C C . GLY A 1 89 ? -17.442 -9.595 23.496 1.00 83.06 89 GLY A C 1
ATOM 694 O O . GLY A 1 89 ? -18.624 -9.398 23.225 1.00 83.06 89 GLY A O 1
ATOM 695 N N . ARG A 1 90 ? -16.527 -8.623 23.360 1.00 74.81 90 ARG A N 1
ATOM 696 C CA . ARG A 1 90 ? -16.838 -7.269 22.866 1.00 74.81 90 ARG A CA 1
ATOM 697 C C . ARG A 1 90 ? -17.181 -7.274 21.379 1.00 74.81 90 ARG A C 1
ATOM 699 O O . ARG A 1 90 ? -17.869 -6.375 20.902 1.00 74.81 90 ARG A O 1
ATOM 706 N N . ARG A 1 91 ? -16.658 -8.250 20.634 1.00 77.12 91 ARG A N 1
ATOM 707 C CA . ARG A 1 91 ? -16.921 -8.487 19.210 1.00 77.12 91 ARG A CA 1
ATOM 708 C C . ARG A 1 91 ? -16.949 -9.985 18.939 1.00 77.12 91 ARG A C 1
ATOM 710 O O . ARG A 1 91 ? -16.332 -10.745 19.669 1.00 77.12 91 ARG A O 1
ATOM 717 N N . LYS A 1 92 ? -17.622 -10.398 17.869 1.00 78.81 92 LYS A N 1
ATOM 718 C CA . LYS A 1 92 ? -17.648 -11.796 17.426 1.00 78.81 92 LYS A CA 1
ATOM 719 C C . LYS A 1 92 ? -16.858 -11.951 16.120 1.00 78.81 92 LYS A C 1
ATOM 721 O O . LYS A 1 92 ? -16.896 -11.027 15.300 1.00 78.81 92 LYS A O 1
ATOM 726 N N . PRO A 1 93 ? -16.136 -13.065 15.918 1.00 79.62 93 PRO A N 1
ATOM 727 C CA . PRO A 1 93 ? -15.523 -13.376 14.632 1.00 79.62 93 PRO A CA 1
ATOM 728 C C . PRO A 1 93 ? -16.589 -13.539 13.543 1.00 79.62 93 PRO A C 1
ATOM 730 O O . PRO A 1 93 ? -17.716 -13.961 13.807 1.00 79.62 93 PRO A O 1
ATOM 733 N N . SER A 1 94 ? -16.224 -13.211 12.302 1.00 78.62 94 SER A N 1
ATOM 734 C CA . SER A 1 94 ? -17.056 -13.517 11.134 1.00 78.62 94 SER A CA 1
ATOM 735 C C . SER A 1 94 ? -17.212 -15.033 10.966 1.00 78.62 94 SER A C 1
ATOM 737 O O . SER A 1 94 ? -16.410 -15.794 11.501 1.00 78.62 94 SER A O 1
ATOM 739 N N . ASN A 1 95 ? -18.190 -15.494 10.180 1.00 59.09 95 ASN A N 1
ATOM 740 C CA . ASN A 1 95 ? -18.388 -16.933 9.934 1.00 59.09 95 ASN A CA 1
ATOM 741 C C . ASN A 1 95 ? -17.125 -17.617 9.379 1.00 59.09 95 ASN A C 1
ATOM 743 O O . ASN A 1 95 ? -16.785 -18.713 9.810 1.00 59.09 95 ASN A O 1
ATOM 747 N N . ALA A 1 96 ? -16.374 -16.938 8.505 1.00 62.25 96 ALA A N 1
ATOM 748 C CA . ALA A 1 96 ? -15.070 -17.416 8.045 1.00 62.25 96 ALA A CA 1
ATOM 749 C C . ALA A 1 96 ? -14.045 -17.504 9.194 1.00 62.25 96 ALA A C 1
ATOM 751 O O . ALA A 1 96 ? -13.339 -18.500 9.315 1.00 62.25 96 ALA A O 1
ATOM 752 N N . GLY A 1 97 ? -14.007 -16.505 10.084 1.00 68.88 97 GLY A N 1
ATOM 753 C CA . GLY A 1 97 ? -13.159 -16.535 11.278 1.00 68.88 97 GLY A CA 1
ATOM 754 C C . GLY A 1 97 ? -13.520 -17.672 12.239 1.00 68.88 97 GLY A C 1
ATOM 755 O O . GLY A 1 97 ? -12.630 -18.323 12.776 1.00 68.88 97 GLY A O 1
ATOM 756 N N . LYS A 1 98 ? -14.813 -17.968 12.409 1.00 79.38 98 LYS A N 1
ATOM 757 C CA . LYS A 1 98 ? -15.284 -19.103 13.216 1.00 79.38 98 LYS A CA 1
ATOM 758 C C . LYS A 1 98 ? -14.833 -20.446 12.647 1.00 79.38 98 LYS A C 1
ATOM 760 O O . LYS A 1 98 ? -14.415 -21.302 13.415 1.00 79.38 98 LYS A O 1
ATOM 765 N N . LEU A 1 99 ? -14.884 -20.618 11.324 1.00 69.50 99 LEU A N 1
ATOM 766 C CA . LEU A 1 99 ? -14.426 -21.843 10.658 1.00 69.50 99 LEU A CA 1
ATOM 767 C C . LEU A 1 99 ? -12.926 -22.075 10.854 1.00 69.50 99 LEU A C 1
ATOM 769 O O . LEU A 1 99 ? -12.529 -23.188 11.179 1.00 69.50 99 LEU A O 1
ATOM 773 N N . VAL A 1 100 ? -12.106 -21.028 10.720 1.00 71.88 100 VAL A N 1
ATOM 774 C CA . VAL A 1 100 ? -10.655 -21.118 10.963 1.00 71.88 100 VAL A CA 1
ATOM 775 C C . VAL A 1 100 ? -10.366 -21.504 12.414 1.00 71.88 100 VAL A C 1
ATOM 777 O O . VAL A 1 100 ? -9.562 -22.393 12.668 1.00 71.88 100 VAL A O 1
ATOM 780 N N . LEU A 1 101 ? -11.060 -20.887 13.372 1.00 81.69 101 LEU A N 1
ATOM 781 C CA . LEU A 1 101 ? -10.908 -21.206 14.794 1.00 81.69 101 LEU A CA 1
ATOM 782 C C . LEU A 1 101 ? -11.367 -22.631 15.122 1.00 81.69 101 LEU A C 1
ATOM 784 O O . LEU A 1 101 ? -10.718 -23.315 15.907 1.00 81.69 101 LEU A O 1
ATOM 788 N N . ARG A 1 102 ? -12.452 -23.096 14.496 1.00 77.12 102 ARG A N 1
ATOM 789 C CA . ARG A 1 102 ? -12.944 -24.468 14.647 1.00 77.12 102 ARG A CA 1
ATOM 790 C C . ARG A 1 102 ? -11.963 -25.487 14.068 1.00 77.12 102 ARG A C 1
ATOM 792 O O . ARG A 1 102 ? -11.691 -26.488 14.712 1.00 77.12 102 ARG A O 1
ATOM 799 N N . LEU A 1 103 ? -11.390 -25.203 12.901 1.00 72.81 103 LEU A N 1
ATOM 800 C CA . LEU A 1 103 ? -10.366 -26.050 12.289 1.00 72.81 103 LEU A CA 1
ATOM 801 C C . LEU A 1 103 ? -9.111 -26.150 13.169 1.00 72.81 103 LEU A C 1
ATOM 803 O O . LEU A 1 103 ? -8.542 -27.227 13.307 1.00 72.81 103 LEU A O 1
ATOM 807 N N . LEU A 1 104 ? -8.709 -25.041 13.795 1.00 71.81 104 LEU A N 1
ATOM 808 C CA . LEU A 1 104 ? -7.596 -25.019 14.747 1.00 71.81 104 LEU A CA 1
ATOM 809 C C . LEU A 1 104 ? -7.895 -25.818 16.023 1.00 71.81 104 LEU A C 1
ATOM 811 O O . LEU A 1 104 ? -6.994 -26.451 16.563 1.00 71.81 104 LEU A O 1
ATOM 815 N N . ALA A 1 105 ? -9.146 -25.816 16.488 1.00 72.75 105 ALA A N 1
ATOM 816 C CA . ALA A 1 105 ? -9.568 -26.598 17.648 1.00 72.75 105 ALA A CA 1
ATOM 817 C C . ALA A 1 105 ? -9.518 -28.119 17.396 1.00 72.75 105 ALA A C 1
ATOM 819 O O . ALA A 1 105 ? -9.257 -28.883 18.321 1.00 72.75 105 ALA A O 1
ATOM 820 N N . GLU A 1 106 ? -9.735 -28.550 16.151 1.00 70.69 106 GLU A N 1
ATOM 821 C CA . GLU A 1 106 ? -9.822 -29.967 15.768 1.00 70.69 106 GLU A CA 1
ATOM 822 C C . GLU A 1 106 ? -8.445 -30.629 15.538 1.00 70.69 106 GLU A C 1
ATOM 824 O O . GLU A 1 106 ? -8.343 -31.851 15.465 1.00 70.69 106 GLU A O 1
ATOM 829 N N . ALA A 1 107 ? -7.357 -29.849 15.458 1.00 58.38 107 ALA A N 1
ATOM 830 C CA . ALA A 1 107 ? -6.004 -30.348 15.178 1.00 58.38 107 ALA A CA 1
ATOM 831 C C . ALA A 1 107 ? -4.970 -29.954 16.262 1.00 58.38 107 ALA A C 1
ATOM 833 O O . ALA A 1 107 ? -4.036 -29.199 15.982 1.00 58.38 107 ALA A O 1
ATOM 834 N N . PRO A 1 108 ? -5.050 -30.503 17.492 1.00 53.25 108 PRO A N 1
ATOM 835 C CA . PRO A 1 108 ? -4.165 -30.137 18.609 1.00 53.25 108 PRO A CA 1
ATOM 836 C C . PRO A 1 108 ? -2.698 -30.614 18.477 1.00 53.25 108 PRO A C 1
ATOM 838 O O . PRO A 1 108 ? -1.915 -30.467 19.410 1.00 53.25 108 PRO A O 1
ATOM 841 N N . GLY A 1 109 ? -2.302 -31.210 17.345 1.00 50.09 109 GLY A N 1
ATOM 842 C CA . GLY A 1 109 ? -1.010 -31.895 17.175 1.00 50.09 109 GLY A CA 1
ATOM 843 C C . GLY A 1 109 ? 0.040 -31.188 16.311 1.00 50.09 109 GLY A C 1
ATOM 844 O O . GLY A 1 109 ? 1.117 -31.744 16.117 1.00 50.09 109 GLY A O 1
ATOM 845 N N . ALA A 1 110 ? -0.242 -30.003 15.766 1.00 45.16 110 ALA A N 1
ATOM 846 C CA . ALA A 1 110 ? 0.601 -29.382 14.741 1.00 45.16 110 ALA A CA 1
ATOM 847 C C . ALA A 1 110 ? 1.181 -28.025 15.158 1.00 45.16 110 ALA A C 1
ATOM 849 O O . ALA A 1 110 ? 1.081 -27.070 14.397 1.00 45.16 110 ALA A O 1
ATOM 850 N N . THR A 1 111 ? 1.763 -27.884 16.353 1.00 46.69 111 THR A N 1
ATOM 851 C CA . THR A 1 111 ? 2.696 -26.765 16.637 1.00 46.69 111 THR A CA 1
ATOM 852 C C . THR A 1 111 ? 3.533 -27.011 17.894 1.00 46.69 111 THR A C 1
ATOM 854 O O . THR A 1 111 ? 3.625 -26.198 18.803 1.00 46.69 111 THR A O 1
ATOM 857 N N . GLY A 1 112 ? 4.167 -28.179 17.943 1.00 43.50 112 GLY A N 1
ATOM 858 C CA . GLY A 1 112 ? 5.249 -28.480 18.875 1.00 43.50 112 GLY A CA 1
ATOM 859 C C . GLY A 1 112 ? 6.600 -28.380 18.180 1.00 43.50 112 GLY A C 1
ATOM 860 O O . GLY A 1 112 ? 7.340 -29.351 18.182 1.00 43.50 112 GLY A O 1
ATOM 861 N N . GLU A 1 113 ? 6.910 -27.253 17.541 1.00 39.56 113 GLU A N 1
ATOM 862 C CA . GLU A 1 113 ? 8.284 -26.960 17.134 1.00 39.56 113 GLU A CA 1
ATOM 863 C C . GLU A 1 113 ? 8.498 -25.446 17.100 1.00 39.56 113 GLU A C 1
ATOM 865 O O . GLU A 1 113 ? 7.870 -24.698 16.353 1.00 39.56 113 GLU A O 1
ATOM 870 N N . THR A 1 114 ? 9.354 -25.026 18.021 1.00 39.50 114 THR A N 1
ATOM 871 C CA . THR A 1 114 ? 9.973 -23.715 18.187 1.00 39.50 114 THR A CA 1
ATOM 872 C C . THR A 1 114 ? 10.060 -22.892 16.900 1.00 39.50 114 THR A C 1
ATOM 874 O O . THR A 1 114 ? 10.954 -23.107 16.085 1.00 39.50 114 THR A O 1
ATOM 877 N N . VAL A 1 115 ? 9.258 -21.830 16.798 1.00 44.06 115 VAL A N 1
ATOM 878 C CA . VAL A 1 115 ? 9.752 -20.588 16.189 1.00 44.06 115 VAL A CA 1
ATOM 879 C C . VAL A 1 115 ? 10.303 -19.743 17.329 1.00 44.06 115 VAL A C 1
ATOM 881 O O . VAL A 1 115 ? 9.765 -18.710 17.714 1.00 44.06 115 VAL A O 1
ATOM 884 N N . SER A 1 116 ? 11.406 -20.231 17.898 1.00 39.25 116 SER A N 1
ATOM 885 C CA . SER A 1 116 ? 12.387 -19.394 18.579 1.00 39.25 116 SER A CA 1
ATOM 886 C C . SER A 1 116 ? 13.052 -18.528 17.508 1.00 39.25 116 SER A C 1
ATOM 888 O O . SER A 1 116 ? 14.183 -18.763 17.103 1.00 39.25 116 SER A O 1
ATOM 890 N N . GLY A 1 117 ? 12.285 -17.580 16.979 1.00 34.47 117 GLY A N 1
ATOM 891 C CA . GLY A 1 117 ? 12.790 -16.436 16.250 1.00 34.47 117 GLY A CA 1
ATOM 892 C C . GLY A 1 117 ? 12.942 -15.328 17.269 1.00 34.47 117 GLY A C 1
ATOM 893 O O . GLY A 1 117 ? 11.960 -14.711 17.673 1.00 34.47 117 GLY A O 1
ATOM 894 N N . GLU A 1 118 ? 14.168 -15.158 17.739 1.00 34.25 118 GLU A N 1
ATOM 895 C CA . GLU A 1 118 ? 14.682 -13.929 18.324 1.00 34.25 118 GLU A CA 1
ATOM 896 C C . GLU A 1 118 ? 13.971 -12.718 17.697 1.00 34.25 118 GLU A C 1
ATOM 898 O O . GLU A 1 118 ? 14.047 -12.484 16.490 1.00 34.25 118 GLU A O 1
ATOM 903 N N . VAL A 1 119 ? 13.171 -12.008 18.497 1.00 44.84 119 VAL A N 1
ATOM 904 C CA . VAL A 1 119 ? 12.549 -10.755 18.071 1.00 44.84 119 VAL A CA 1
ATOM 905 C C . VAL A 1 119 ? 13.661 -9.727 17.940 1.00 44.84 119 VAL A C 1
ATOM 907 O O . VAL A 1 119 ? 13.994 -9.029 18.895 1.00 44.84 119 VAL A O 1
ATOM 910 N N . ASP A 1 120 ? 14.256 -9.668 16.751 1.00 35.94 120 ASP A N 1
ATOM 911 C CA . ASP A 1 120 ? 15.200 -8.630 16.370 1.00 35.94 120 ASP A CA 1
ATOM 912 C C . ASP A 1 120 ? 14.536 -7.266 16.586 1.00 35.94 120 ASP A C 1
ATOM 914 O O . ASP A 1 120 ? 13.696 -6.799 15.813 1.00 35.94 120 ASP A O 1
ATOM 918 N N . ALA A 1 121 ? 14.929 -6.604 17.671 1.00 38.16 121 ALA A N 1
ATOM 919 C CA . ALA A 1 121 ? 14.543 -5.247 18.037 1.00 38.16 121 ALA A CA 1
ATOM 920 C C . ALA A 1 121 ? 15.214 -4.187 17.133 1.00 38.16 121 ALA A C 1
ATOM 922 O O . ALA A 1 121 ? 15.505 -3.074 17.570 1.00 38.16 121 ALA A O 1
ATOM 923 N N . ALA A 1 122 ? 15.459 -4.512 15.862 1.00 38.06 122 ALA A N 1
ATOM 924 C CA . ALA A 1 122 ? 16.134 -3.664 14.894 1.00 38.06 122 ALA A CA 1
ATOM 925 C C . ALA A 1 122 ? 15.373 -3.681 13.558 1.00 38.06 122 ALA A C 1
ATOM 927 O O . ALA A 1 122 ? 15.547 -4.565 12.728 1.00 38.06 122 ALA A O 1
ATOM 928 N N . THR A 1 123 ? 14.575 -2.629 13.337 1.00 41.78 123 THR A N 1
ATOM 929 C CA . THR A 1 123 ? 13.735 -2.336 12.151 1.00 41.78 123 THR A CA 1
ATOM 930 C C . THR A 1 123 ? 12.282 -2.808 12.269 1.00 41.78 123 THR A C 1
ATOM 932 O O . THR A 1 123 ? 11.872 -3.815 11.694 1.00 41.78 123 THR A O 1
ATOM 935 N N . MET A 1 124 ? 11.454 -2.011 12.957 1.00 57.81 124 MET A N 1
ATOM 936 C CA . MET A 1 124 ? 9.994 -2.107 12.839 1.00 57.81 124 MET A CA 1
ATOM 937 C C . MET A 1 124 ? 9.580 -1.792 11.393 1.00 57.81 124 MET A C 1
ATOM 939 O O . MET A 1 124 ? 9.440 -0.631 11.008 1.00 57.81 124 MET A O 1
ATOM 943 N N . THR A 1 125 ? 9.417 -2.828 10.573 1.00 73.25 125 THR A N 1
ATOM 944 C CA . THR A 1 125 ? 8.880 -2.684 9.217 1.00 73.25 125 THR A CA 1
ATOM 945 C C . THR A 1 125 ? 7.388 -2.378 9.313 1.00 73.25 125 THR A C 1
ATOM 947 O O . THR A 1 125 ? 6.628 -3.158 9.880 1.00 73.25 125 THR A O 1
ATOM 950 N N . ILE A 1 126 ? 6.962 -1.237 8.770 1.00 80.50 126 ILE A N 1
ATOM 951 C CA . ILE A 1 126 ? 5.554 -0.819 8.767 1.00 80.50 126 ILE A CA 1
ATOM 952 C C . ILE A 1 126 ? 4.843 -1.475 7.577 1.00 80.50 126 ILE A C 1
ATOM 954 O O . ILE A 1 126 ? 5.219 -1.249 6.425 1.00 80.50 126 ILE A O 1
ATOM 958 N N . GLY A 1 127 ? 3.810 -2.274 7.851 1.00 82.31 127 GLY A N 1
ATOM 959 C CA . GLY A 1 127 ? 2.951 -2.904 6.852 1.00 82.31 127 GLY A CA 1
ATOM 960 C C . GLY A 1 127 ? 1.664 -2.117 6.574 1.00 82.31 127 GLY A C 1
ATOM 961 O O . GLY A 1 127 ? 1.428 -1.021 7.088 1.00 82.31 127 GLY A O 1
ATOM 962 N N . ARG A 1 128 ? 0.790 -2.686 5.729 1.00 81.38 128 ARG A N 1
ATOM 963 C CA . ARG A 1 128 ? -0.497 -2.056 5.357 1.00 81.38 128 ARG A CA 1
ATOM 964 C C . ARG A 1 128 ? -1.427 -1.878 6.560 1.00 81.38 128 ARG A C 1
ATOM 966 O O . ARG A 1 128 ? -2.162 -0.897 6.624 1.00 81.38 128 ARG A O 1
ATOM 973 N N . THR A 1 129 ? -1.392 -2.819 7.500 1.00 81.81 129 THR A N 1
ATOM 974 C CA . THR A 1 129 ? -2.231 -2.805 8.703 1.00 81.81 129 THR A CA 1
ATOM 975 C C . THR A 1 129 ? -1.846 -1.654 9.622 1.00 81.81 129 THR A C 1
ATOM 977 O O . THR A 1 129 ? -2.711 -0.899 10.067 1.00 81.81 129 THR A O 1
ATOM 980 N N . GLU A 1 130 ? -0.549 -1.488 9.862 1.00 83.69 130 GLU A N 1
ATOM 981 C CA . GLU A 1 130 ? 0.004 -0.437 10.710 1.00 83.69 130 GLU A CA 1
ATOM 982 C C . GLU A 1 130 ? -0.243 0.939 10.077 1.00 83.69 130 GLU A C 1
ATOM 984 O O . GLU A 1 130 ? -0.662 1.874 10.762 1.00 83.69 130 GLU A O 1
ATOM 989 N N . LEU A 1 131 ? -0.094 1.047 8.750 1.00 84.50 131 LEU A N 1
ATOM 990 C CA . LEU A 1 131 ? -0.402 2.272 8.011 1.00 84.50 131 LEU A CA 1
ATOM 991 C C . LEU A 1 131 ? -1.890 2.651 8.114 1.00 84.50 131 LEU A C 1
ATOM 993 O O . LEU A 1 131 ? -2.211 3.805 8.392 1.00 84.50 131 LEU A O 1
ATOM 997 N N . ALA A 1 132 ? -2.806 1.692 7.947 1.00 83.56 132 ALA A N 1
ATOM 998 C CA . ALA A 1 132 ? -4.243 1.942 8.073 1.00 83.56 132 ALA A CA 1
ATOM 999 C C . ALA A 1 132 ? -4.639 2.371 9.496 1.00 83.56 132 ALA A C 1
ATOM 1001 O O . ALA A 1 132 ? -5.480 3.252 9.663 1.00 83.56 132 ALA A O 1
ATOM 1002 N N . GLN A 1 133 ? -4.018 1.800 10.532 1.00 81.81 133 GLN A N 1
ATOM 1003 C CA . GLN A 1 133 ? -4.245 2.220 11.920 1.00 81.81 133 GLN A CA 1
ATOM 1004 C C . GLN A 1 133 ? -3.756 3.651 12.182 1.00 81.81 133 GLN A C 1
ATOM 1006 O O . GLN A 1 133 ? -4.454 4.426 12.846 1.00 81.81 133 GLN A O 1
ATOM 1011 N N . ALA A 1 134 ? -2.593 4.019 11.637 1.00 81.62 134 ALA A N 1
ATOM 1012 C CA . ALA A 1 134 ? -2.072 5.380 11.736 1.00 81.62 134 ALA A CA 1
ATOM 1013 C C . ALA A 1 134 ? -3.016 6.387 11.057 1.00 81.62 134 ALA A C 1
ATOM 1015 O O . ALA A 1 134 ? -3.359 7.410 11.652 1.00 81.62 134 ALA A O 1
ATOM 1016 N N . VAL A 1 135 ? -3.508 6.060 9.856 1.00 83.75 135 VAL A N 1
ATOM 1017 C CA . VAL A 1 135 ? -4.486 6.882 9.124 1.00 83.75 135 VAL A CA 1
ATOM 1018 C C . VAL A 1 135 ? -5.805 6.994 9.889 1.00 83.75 135 VAL A C 1
ATOM 1020 O O . VAL A 1 135 ? -6.316 8.099 10.044 1.00 83.75 135 VAL A O 1
ATOM 1023 N N . ALA A 1 136 ? -6.332 5.886 10.417 1.00 83.12 136 ALA A N 1
ATOM 1024 C CA . ALA A 1 136 ? -7.567 5.880 11.203 1.00 83.12 136 ALA A CA 1
ATOM 1025 C C . ALA A 1 136 ? -7.482 6.832 12.401 1.00 83.12 136 ALA A C 1
ATOM 1027 O O . ALA A 1 136 ? -8.381 7.640 12.628 1.00 83.12 136 ALA A O 1
ATOM 1028 N N . THR A 1 137 ? -6.365 6.769 13.129 1.00 83.44 137 THR A N 1
ATOM 1029 C CA . THR A 1 137 ? -6.118 7.618 14.298 1.00 83.44 137 THR A CA 1
ATOM 1030 C C . THR A 1 137 ? -6.019 9.091 13.906 1.00 83.44 137 THR A C 1
ATOM 1032 O O . THR A 1 137 ? -6.672 9.928 14.523 1.00 83.44 137 THR A O 1
ATOM 1035 N N . ALA A 1 138 ? -5.234 9.409 12.872 1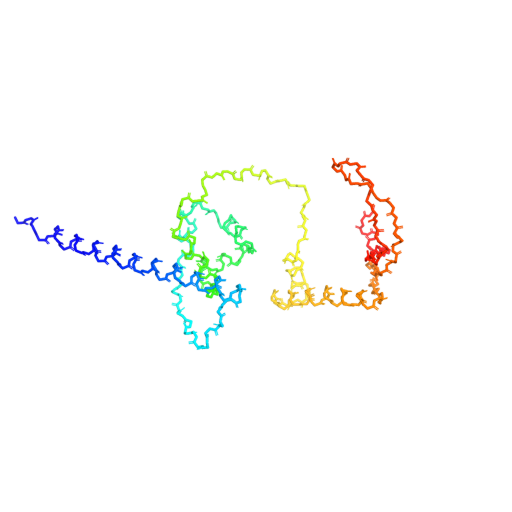.00 80.31 138 ALA A N 1
ATOM 1036 C CA . ALA A 1 138 ? -4.989 10.788 12.455 1.00 80.31 138 ALA A CA 1
ATOM 1037 C C . ALA A 1 138 ? -6.220 11.461 11.827 1.00 80.31 138 ALA A C 1
ATOM 1039 O O . ALA A 1 138 ? -6.416 12.661 11.998 1.00 80.31 138 ALA A O 1
ATOM 1040 N N . ALA A 1 139 ? -7.039 10.700 11.098 1.00 85.38 139 ALA A N 1
ATOM 1041 C CA . ALA A 1 139 ? -8.200 11.212 10.373 1.00 85.38 139 ALA A CA 1
ATOM 1042 C C . ALA A 1 139 ? -9.533 10.987 11.108 1.00 85.38 139 ALA A C 1
ATOM 1044 O O . ALA A 1 139 ? -10.586 11.297 10.556 1.00 85.38 139 ALA A O 1
ATOM 1045 N N . HIS A 1 140 ? -9.501 10.443 12.330 1.00 85.81 140 HIS A N 1
ATOM 1046 C CA . HIS A 1 140 ? -10.689 10.072 13.108 1.00 85.81 140 HIS A CA 1
ATOM 1047 C C . HIS A 1 140 ? -11.663 9.159 12.342 1.00 85.81 140 HIS A C 1
ATOM 1049 O O . HIS A 1 140 ? -12.881 9.283 12.461 1.00 85.81 140 HIS A O 1
ATOM 1055 N N . LEU A 1 141 ? -11.113 8.228 11.561 1.00 79.25 141 LEU A N 1
ATOM 1056 C CA . LEU A 1 141 ? -11.868 7.229 10.806 1.00 79.25 141 LEU A CA 1
ATOM 1057 C C . LEU A 1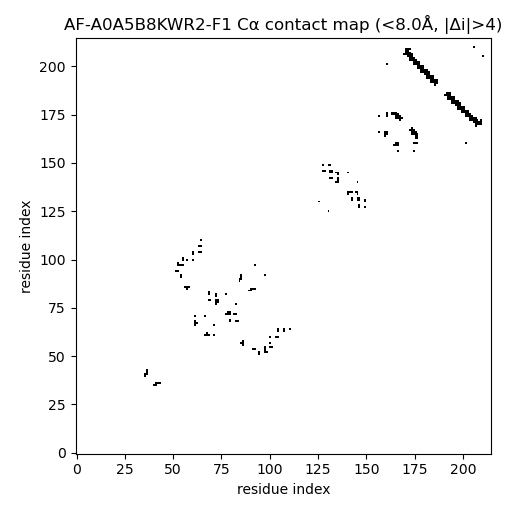 141 ? -11.913 5.904 11.562 1.00 79.25 141 LEU A C 1
ATOM 1059 O O . LEU A 1 141 ? -11.071 5.611 12.417 1.00 79.25 141 LEU A O 1
ATOM 1063 N N . THR A 1 142 ? -12.853 5.037 11.196 1.00 78.31 142 THR A N 1
ATOM 1064 C CA . THR A 1 142 ? -12.740 3.634 11.586 1.00 78.31 142 THR A CA 1
ATOM 1065 C C . THR A 1 142 ? -11.556 2.979 10.867 1.00 78.31 142 THR A C 1
ATOM 1067 O O . THR A 1 142 ? -11.168 3.354 9.761 1.00 78.31 142 THR A O 1
ATOM 1070 N N . VAL A 1 143 ? -10.989 1.934 11.474 1.00 71.81 143 VAL A N 1
ATOM 1071 C CA . VAL A 1 143 ? -9.884 1.163 10.870 1.00 71.81 143 VAL A CA 1
ATOM 1072 C C . VAL A 1 143 ? -10.297 0.543 9.526 1.00 71.81 143 VAL A C 1
ATOM 1074 O O . VAL A 1 143 ? -9.467 0.416 8.631 1.00 71.81 143 VAL A O 1
ATOM 1077 N N . GLY A 1 144 ? -11.576 0.180 9.368 1.00 70.25 144 GLY A N 1
ATOM 1078 C CA . GLY A 1 144 ? -12.113 -0.339 8.107 1.00 70.25 144 GLY A CA 1
ATOM 1079 C C . GLY A 1 144 ? -12.121 0.717 7.002 1.00 70.25 144 GLY A C 1
ATOM 1080 O O . GLY A 1 144 ? -11.623 0.456 5.912 1.00 70.25 144 GLY A O 1
ATOM 1081 N N . GLU A 1 145 ? -12.605 1.924 7.298 1.00 64.12 145 GLU A N 1
ATOM 1082 C CA . GLU A 1 145 ? -12.586 3.050 6.353 1.00 64.12 145 GLU A CA 1
ATOM 1083 C C . GLU A 1 145 ? -11.156 3.455 5.992 1.00 64.12 145 GLU A C 1
ATOM 1085 O O . GLU A 1 145 ? -10.834 3.608 4.818 1.00 64.12 145 GLU A O 1
ATOM 1090 N N . ALA A 1 146 ? -10.264 3.555 6.978 1.00 78.44 146 ALA A N 1
ATOM 1091 C CA . ALA A 1 146 ? -8.865 3.888 6.734 1.00 78.44 146 ALA A CA 1
ATOM 1092 C C . ALA A 1 146 ? -8.155 2.839 5.866 1.00 78.44 146 ALA A C 1
ATOM 1094 O O . ALA A 1 146 ? -7.345 3.194 5.011 1.00 78.44 146 ALA A O 1
ATOM 1095 N N . ARG A 1 147 ? -8.482 1.552 6.041 1.00 85.50 147 ARG A N 1
ATOM 1096 C CA . ARG A 1 147 ? -7.974 0.483 5.174 1.00 85.50 147 ARG A CA 1
ATOM 1097 C C . ARG A 1 147 ? -8.429 0.675 3.730 1.00 85.50 147 ARG A C 1
ATOM 1099 O O . ARG A 1 147 ? -7.584 0.626 2.842 1.00 85.50 147 ARG A O 1
ATOM 1106 N N . ILE A 1 148 ? -9.720 0.940 3.512 1.00 78.62 148 ILE A N 1
ATOM 1107 C CA . ILE A 1 148 ? -10.270 1.209 2.174 1.00 78.62 148 ILE A CA 1
ATOM 1108 C C . ILE A 1 148 ? -9.555 2.405 1.539 1.00 78.62 148 ILE A C 1
ATOM 1110 O O . ILE A 1 148 ? -9.150 2.331 0.383 1.00 78.62 148 ILE A O 1
ATOM 1114 N N . VAL A 1 149 ? -9.338 3.485 2.296 1.00 84.81 149 VAL A N 1
ATOM 1115 C CA . VAL A 1 149 ? -8.621 4.675 1.812 1.00 84.81 149 VAL A CA 1
ATOM 1116 C C . VAL A 1 149 ? -7.190 4.333 1.394 1.00 84.81 149 VAL A C 1
ATOM 1118 O O . VAL A 1 149 ? -6.773 4.703 0.298 1.00 84.81 149 VAL A O 1
ATOM 1121 N N . VAL A 1 150 ? -6.437 3.616 2.234 1.00 87.44 150 VAL A N 1
ATOM 1122 C CA . VAL A 1 150 ? -5.052 3.226 1.926 1.00 87.44 150 VAL A CA 1
ATOM 1123 C C . VAL A 1 150 ? -4.992 2.336 0.684 1.00 87.44 150 VAL A C 1
ATOM 1125 O O . VAL A 1 150 ? -4.163 2.583 -0.188 1.00 87.44 150 VAL A O 1
ATOM 1128 N N . GLU A 1 151 ? -5.864 1.331 0.584 1.00 83.25 151 GLU A N 1
ATOM 1129 C CA . GLU A 1 151 ? -5.940 0.444 -0.585 1.00 83.25 151 GLU A CA 1
ATOM 1130 C C . GLU A 1 151 ? -6.277 1.242 -1.855 1.00 83.25 151 GLU A C 1
ATOM 1132 O O . GLU A 1 151 ? -5.532 1.176 -2.830 1.00 83.25 151 GLU A O 1
ATOM 1137 N N . THR A 1 152 ? -7.291 2.108 -1.794 1.00 85.62 152 THR A N 1
ATOM 1138 C CA . THR A 1 152 ? -7.711 2.949 -2.927 1.00 85.62 152 THR A CA 1
ATOM 1139 C C . THR A 1 152 ? -6.578 3.850 -3.421 1.00 85.62 152 THR A C 1
ATOM 1141 O O . THR A 1 152 ? -6.339 3.944 -4.619 1.00 85.62 152 THR A O 1
ATOM 1144 N N . VAL A 1 153 ? -5.831 4.499 -2.521 1.00 92.25 153 VAL A N 1
ATOM 1145 C CA . VAL A 1 153 ? -4.706 5.365 -2.917 1.00 92.25 153 VAL A CA 1
ATOM 1146 C C . VAL A 1 153 ? -3.616 4.575 -3.646 1.00 92.25 153 VAL A C 1
ATOM 1148 O O . VAL A 1 153 ? -3.067 5.057 -4.638 1.00 92.25 153 VAL A O 1
ATOM 1151 N N . LEU A 1 154 ? -3.286 3.373 -3.167 1.00 90.62 154 LEU A N 1
ATOM 1152 C CA . LEU A 1 154 ? -2.279 2.524 -3.806 1.00 90.62 154 LEU A CA 1
ATOM 1153 C C . LEU A 1 154 ? -2.746 2.040 -5.185 1.00 90.62 154 LEU A C 1
ATOM 1155 O O . LEU A 1 154 ? -1.954 2.059 -6.131 1.00 90.62 154 LEU A O 1
ATOM 1159 N N . ASP A 1 155 ? -4.021 1.676 -5.306 1.00 87.62 155 ASP A N 1
ATOM 1160 C CA . ASP A 1 155 ? -4.626 1.226 -6.560 1.00 87.62 155 ASP A CA 1
ATOM 1161 C C . ASP A 1 155 ? -4.716 2.355 -7.593 1.00 87.62 155 ASP A C 1
ATOM 1163 O O . ASP A 1 155 ? -4.402 2.143 -8.765 1.00 87.62 155 ASP A O 1
ATOM 1167 N N . GLU A 1 156 ? -5.049 3.578 -7.178 1.00 89.38 156 GLU A N 1
ATOM 1168 C CA . GLU A 1 156 ? -5.054 4.757 -8.054 1.00 89.38 156 GLU A CA 1
ATOM 1169 C C . GLU A 1 156 ? -3.646 5.095 -8.560 1.00 89.38 156 GLU A C 1
ATOM 1171 O O . GLU A 1 156 ? -3.454 5.389 -9.743 1.00 89.38 156 GLU A O 1
ATOM 1176 N N . ILE A 1 157 ? -2.620 4.987 -7.704 1.00 89.50 157 ILE A N 1
ATOM 1177 C CA . ILE A 1 157 ? -1.224 5.147 -8.137 1.00 89.50 157 ILE A CA 1
ATOM 1178 C C . ILE A 1 157 ? -0.864 4.068 -9.162 1.00 89.50 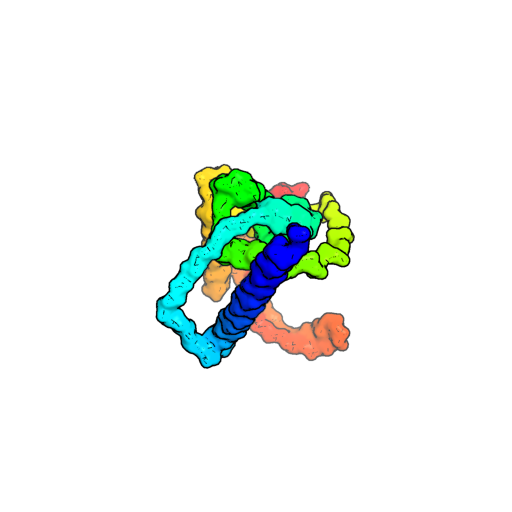157 ILE A C 1
ATOM 1180 O O . ILE A 1 157 ? -0.310 4.388 -10.216 1.00 89.50 157 ILE A O 1
ATOM 1184 N N . ALA A 1 158 ? -1.178 2.802 -8.883 1.00 89.69 158 ALA A N 1
ATOM 1185 C CA . ALA A 1 158 ? -0.894 1.698 -9.795 1.00 89.69 158 ALA A CA 1
ATOM 1186 C C . ALA A 1 158 ? -1.609 1.878 -11.144 1.00 89.69 158 ALA A C 1
ATOM 1188 O O . ALA A 1 158 ? -0.985 1.738 -12.198 1.00 89.69 158 ALA A O 1
ATOM 1189 N N . THR A 1 159 ? -2.884 2.266 -11.111 1.00 88.31 159 THR A N 1
ATOM 1190 C CA . THR A 1 159 ? -3.714 2.522 -12.291 1.00 88.31 159 THR A CA 1
ATOM 1191 C C . THR A 1 159 ? -3.162 3.683 -13.107 1.00 88.31 159 THR A C 1
ATOM 1193 O O . THR A 1 159 ? -2.991 3.553 -14.319 1.00 88.31 159 THR A O 1
ATOM 1196 N N . ALA A 1 160 ? -2.801 4.801 -12.475 1.00 90.56 160 ALA A N 1
ATOM 1197 C CA . ALA A 1 160 ? -2.189 5.932 -13.165 1.00 90.56 160 ALA A CA 1
ATOM 1198 C C . ALA A 1 160 ? -0.883 5.526 -13.872 1.00 90.56 160 ALA A C 1
ATOM 1200 O O . ALA A 1 160 ? -0.683 5.850 -15.043 1.00 90.56 160 ALA A O 1
ATOM 1201 N N . LEU A 1 161 ? -0.019 4.762 -13.196 1.00 92.25 161 LEU A N 1
ATOM 1202 C CA . LEU A 1 161 ? 1.231 4.275 -13.782 1.00 92.25 161 LEU A CA 1
ATOM 1203 C C . LEU A 1 161 ? 0.988 3.293 -14.936 1.00 92.25 161 LEU A C 1
ATOM 1205 O O . LEU A 1 161 ? 1.683 3.371 -15.947 1.00 92.25 161 LEU A O 1
ATOM 1209 N N . ALA A 1 162 ? -0.004 2.408 -14.833 1.00 91.44 162 ALA A N 1
ATOM 1210 C CA . ALA A 1 162 ? -0.353 1.477 -15.907 1.00 91.44 162 ALA A CA 1
ATOM 1211 C C . ALA A 1 162 ? -0.749 2.203 -17.207 1.00 91.44 162 ALA A C 1
ATOM 1213 O O . ALA A 1 162 ? -0.390 1.755 -18.295 1.00 91.44 162 ALA A O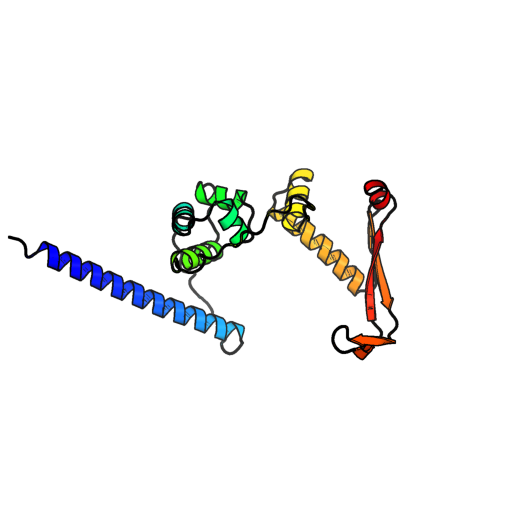 1
ATOM 1214 N N . HIS A 1 163 ? -1.395 3.367 -17.093 1.00 92.44 163 HIS A N 1
ATOM 1215 C CA . HIS A 1 163 ? -1.738 4.237 -18.224 1.00 92.44 163 HIS A CA 1
ATOM 1216 C C . HIS A 1 163 ? -0.577 5.139 -18.690 1.00 92.44 163 HIS A C 1
ATOM 1218 O O . HIS A 1 163 ? -0.747 5.972 -19.576 1.00 92.44 163 HIS A O 1
ATOM 1224 N N . GLY A 1 164 ? 0.618 4.998 -18.107 1.00 90.50 164 GLY A N 1
ATOM 1225 C CA . GLY A 1 164 ? 1.783 5.829 -18.423 1.00 90.50 164 GLY A CA 1
ATOM 1226 C C . GLY A 1 164 ? 1.725 7.238 -17.829 1.00 90.50 164 GLY A C 1
ATOM 1227 O O . GLY A 1 164 ? 2.572 8.076 -18.146 1.00 90.50 164 GLY A O 1
ATOM 1228 N N . HIS A 1 165 ? 0.755 7.519 -16.956 1.00 94.19 165 HIS A N 1
ATOM 1229 C CA . HIS A 1 165 ? 0.673 8.793 -16.255 1.00 94.19 165 HIS A CA 1
ATOM 1230 C C . HIS A 1 165 ? 1.710 8.853 -15.126 1.00 94.19 165 HIS A C 1
ATOM 1232 O O . HIS A 1 165 ? 2.273 7.848 -14.691 1.00 94.19 165 HIS A O 1
ATOM 1238 N N . SER A 1 166 ? 1.981 10.063 -14.638 1.00 93.75 166 SER A N 1
ATOM 1239 C CA . SER A 1 166 ? 2.851 10.290 -13.479 1.00 93.75 166 SER A CA 1
ATOM 1240 C C . SER A 1 166 ? 2.049 10.873 -12.322 1.00 93.75 166 SER A C 1
ATOM 1242 O O . SER A 1 166 ? 1.257 11.791 -12.524 1.00 93.75 166 SER A O 1
ATOM 1244 N N . VAL A 1 167 ? 2.305 10.395 -11.103 1.00 96.69 167 VAL A N 1
ATOM 1245 C CA . VAL A 1 167 ? 1.654 10.874 -9.875 1.00 96.69 167 VAL A CA 1
ATOM 1246 C C . VAL A 1 167 ? 2.662 11.667 -9.053 1.00 96.69 167 VAL A C 1
ATOM 1248 O O . VAL A 1 167 ? 3.725 11.158 -8.709 1.00 96.69 167 VAL A O 1
ATOM 1251 N N . LYS A 1 168 ? 2.349 12.924 -8.726 1.00 96.38 168 LYS A N 1
ATOM 1252 C CA . LYS A 1 168 ? 3.221 13.801 -7.928 1.00 96.38 168 LYS A CA 1
ATOM 1253 C C . LYS A 1 168 ? 2.552 14.136 -6.599 1.00 96.38 168 LYS A C 1
ATOM 1255 O O . LYS A 1 168 ? 1.501 14.766 -6.583 1.00 96.38 168 LYS A O 1
ATOM 1260 N N . LEU A 1 169 ? 3.200 13.774 -5.496 1.00 94.06 169 LEU A N 1
ATOM 1261 C CA . LEU A 1 169 ? 2.767 14.069 -4.133 1.00 94.06 169 LEU A CA 1
ATOM 1262 C C . LEU A 1 169 ? 3.702 15.126 -3.535 1.00 94.06 169 LEU A C 1
ATOM 1264 O O . LEU A 1 169 ? 4.862 14.846 -3.214 1.00 94.06 169 LEU A O 1
ATOM 1268 N N . LYS A 1 170 ? 3.218 16.370 -3.421 1.00 90.56 170 LYS A N 1
ATOM 1269 C CA . LYS A 1 170 ? 4.011 17.502 -2.912 1.00 90.56 170 LYS A CA 1
ATOM 1270 C C . LYS A 1 170 ? 4.565 17.175 -1.522 1.00 90.56 170 LYS A C 1
ATOM 1272 O O . LYS A 1 170 ? 3.839 16.715 -0.653 1.00 90.56 170 LYS A O 1
ATOM 1277 N N . GLY A 1 171 ? 5.859 17.414 -1.320 1.00 88.00 171 GLY A N 1
ATOM 1278 C CA . GLY A 1 171 ? 6.548 17.127 -0.057 1.00 88.00 171 GLY A CA 1
ATOM 1279 C C . GLY A 1 171 ? 7.000 15.671 0.111 1.00 88.00 171 GLY A C 1
ATOM 1280 O O . GLY A 1 171 ? 7.997 15.447 0.785 1.00 88.00 171 GLY A O 1
ATOM 1281 N N . PHE A 1 172 ? 6.369 14.707 -0.566 1.00 94.00 172 PHE A N 1
ATOM 1282 C CA . PHE A 1 172 ? 6.699 13.284 -0.436 1.00 94.00 172 PHE A CA 1
ATOM 1283 C C . PHE A 1 172 ? 7.560 12.764 -1.593 1.00 94.00 172 PHE A C 1
ATOM 1285 O O . PHE A 1 172 ? 8.667 12.272 -1.384 1.00 94.00 172 PHE A O 1
ATOM 1292 N N . GLY A 1 173 ? 7.101 12.920 -2.836 1.00 95.94 173 GLY A N 1
ATOM 1293 C CA . GLY A 1 173 ? 7.817 12.412 -4.004 1.00 95.94 173 GLY A CA 1
ATOM 1294 C C . GLY A 1 173 ? 6.949 12.265 -5.244 1.00 95.94 173 GLY A C 1
ATOM 1295 O O . GLY A 1 173 ? 5.819 12.748 -5.297 1.00 95.94 173 GLY A O 1
ATOM 1296 N N . ALA A 1 174 ? 7.496 11.612 -6.263 1.00 96.56 174 ALA A N 1
ATOM 1297 C CA . ALA A 1 174 ? 6.808 11.373 -7.524 1.00 96.56 174 ALA A CA 1
ATOM 1298 C C . ALA A 1 174 ? 6.949 9.919 -7.977 1.00 96.56 174 ALA A C 1
ATOM 1300 O O . ALA A 1 174 ? 8.041 9.352 -7.934 1.00 96.56 174 ALA A O 1
ATOM 1301 N N . PHE A 1 175 ? 5.849 9.354 -8.460 1.00 97.81 175 PHE A N 1
ATOM 1302 C CA . PHE A 1 175 ? 5.795 8.068 -9.135 1.00 97.81 175 PHE A CA 1
ATOM 1303 C C . PHE A 1 175 ? 5.688 8.297 -10.641 1.00 97.81 175 PHE A C 1
ATOM 1305 O O . PHE A 1 175 ? 4.938 9.157 -11.105 1.00 97.81 175 PHE A O 1
ATOM 1312 N N . SER A 1 176 ? 6.452 7.530 -11.406 1.00 96.31 176 SER A N 1
ATOM 1313 C CA . SER A 1 176 ? 6.489 7.605 -12.867 1.00 96.31 176 SER A CA 1
ATOM 1314 C C . SER A 1 176 ? 6.809 6.239 -13.454 1.00 96.31 176 SER A C 1
ATOM 1316 O O . SER A 1 176 ? 7.306 5.359 -12.750 1.00 96.31 176 SER A O 1
ATOM 1318 N N . VAL A 1 177 ? 6.552 6.064 -14.745 1.00 96.88 177 VAL A N 1
ATOM 1319 C CA . VAL A 1 177 ? 7.010 4.896 -15.496 1.00 96.88 177 VAL A CA 1
ATOM 1320 C C . VAL A 1 177 ? 8.209 5.287 -16.345 1.00 96.88 177 VAL A C 1
ATOM 1322 O O . VAL A 1 177 ? 8.175 6.281 -17.066 1.00 96.88 177 VAL A O 1
ATOM 1325 N N . ALA A 1 178 ? 9.277 4.499 -16.260 1.00 94.00 178 ALA A N 1
ATOM 1326 C CA . ALA A 1 178 ? 10.445 4.629 -17.116 1.00 94.00 178 ALA A CA 1
ATOM 1327 C C . ALA A 1 178 ? 10.522 3.432 -18.064 1.00 94.00 178 ALA A C 1
ATOM 1329 O O . ALA A 1 178 ? 10.335 2.286 -17.645 1.00 94.00 178 ALA A O 1
ATOM 1330 N N . ARG A 1 179 ? 10.840 3.681 -19.335 1.00 93.00 179 ARG A N 1
ATOM 1331 C CA . ARG A 1 179 ? 11.166 2.603 -20.265 1.00 93.00 179 ARG A CA 1
ATOM 1332 C C . ARG A 1 179 ? 12.587 2.129 -19.990 1.00 93.00 179 ARG A C 1
ATOM 1334 O O . ARG A 1 179 ? 13.525 2.923 -19.978 1.00 93.00 179 ARG A O 1
ATOM 1341 N N . ARG A 1 180 ? 12.732 0.836 -19.723 1.00 93.69 180 ARG A N 1
ATOM 1342 C CA . ARG A 1 180 ? 14.019 0.168 -19.574 1.00 93.69 180 ARG A CA 1
ATOM 1343 C C . ARG A 1 180 ? 14.291 -0.611 -20.848 1.00 93.69 180 ARG A C 1
ATOM 1345 O O . ARG A 1 180 ? 13.531 -1.520 -21.185 1.00 93.69 180 ARG A O 1
ATOM 1352 N N . GLU A 1 181 ? 15.374 -0.250 -21.524 1.00 93.31 181 GLU A N 1
ATOM 1353 C CA . GLU A 1 181 ? 15.815 -0.964 -22.716 1.00 93.31 181 GLU A CA 1
ATOM 1354 C C . GLU A 1 181 ? 16.182 -2.410 -22.386 1.00 93.31 181 GLU A C 1
ATOM 1356 O O . GLU A 1 181 ? 16.654 -2.734 -21.288 1.00 93.31 181 GLU A O 1
ATOM 1361 N N . GLY A 1 182 ? 15.896 -3.279 -23.350 1.00 92.56 182 GLY A N 1
ATOM 1362 C CA . GLY A 1 182 ? 16.247 -4.685 -23.281 1.00 92.56 182 GLY A CA 1
ATOM 1363 C C . GLY A 1 182 ? 17.751 -4.893 -23.415 1.00 92.56 182 GLY A C 1
ATOM 1364 O O . GLY A 1 182 ? 18.497 -3.996 -23.806 1.00 92.56 182 GLY A O 1
ATOM 1365 N N . GLY A 1 183 ? 18.211 -6.092 -23.084 1.00 91.81 183 GLY A N 1
ATOM 1366 C CA . GLY A 1 183 ? 19.618 -6.435 -23.210 1.00 91.81 183 GLY A CA 1
ATOM 1367 C C . GLY A 1 183 ? 19.935 -7.831 -22.709 1.00 91.81 183 GLY A C 1
ATOM 1368 O O . GLY A 1 183 ? 19.054 -8.627 -22.396 1.00 91.81 183 GLY A O 1
ATOM 1369 N N . LYS A 1 184 ? 21.227 -8.124 -22.617 1.00 94.25 184 LYS A N 1
ATOM 1370 C CA . LYS A 1 184 ? 21.734 -9.402 -22.118 1.00 94.25 184 LYS A CA 1
ATOM 1371 C C . LYS A 1 184 ? 21.909 -9.320 -20.601 1.00 94.25 184 LYS A C 1
ATOM 1373 O O . LYS A 1 184 ? 22.689 -8.501 -20.120 1.00 94.25 184 LYS A O 1
ATOM 1378 N N . ALA A 1 185 ? 21.191 -10.155 -19.854 1.00 89.56 185 ALA A N 1
ATOM 1379 C CA . ALA A 1 185 ? 21.339 -10.305 -18.408 1.00 89.56 185 ALA A CA 1
ATOM 1380 C C . ALA A 1 185 ? 21.924 -11.679 -18.072 1.00 89.56 185 ALA A C 1
ATOM 1382 O O . ALA A 1 185 ? 21.770 -12.635 -18.826 1.00 89.56 185 ALA A O 1
ATOM 1383 N N . ARG A 1 186 ? 22.604 -11.785 -16.931 1.00 95.00 186 ARG A N 1
ATOM 1384 C CA . ARG A 1 186 ? 23.192 -13.043 -16.471 1.00 95.00 186 ARG A CA 1
ATOM 1385 C C . ARG A 1 186 ? 22.273 -13.707 -15.454 1.00 95.00 186 ARG A C 1
ATOM 1387 O O . ARG A 1 186 ? 21.846 -13.053 -14.504 1.00 95.00 186 ARG A O 1
ATOM 1394 N N . HIS A 1 187 ? 21.995 -14.995 -15.630 1.00 92.19 187 HIS A N 1
ATOM 1395 C CA . HIS A 1 187 ? 21.221 -15.753 -14.656 1.00 92.19 187 HIS A CA 1
ATOM 1396 C C . HIS A 1 187 ? 22.028 -15.901 -13.345 1.00 92.19 187 HIS A C 1
ATOM 1398 O O . HIS A 1 187 ? 23.135 -16.445 -13.395 1.00 92.19 187 HIS A O 1
ATOM 1404 N N . PRO A 1 188 ? 21.518 -15.459 -12.174 1.00 90.69 188 PRO A N 1
ATOM 1405 C CA . PRO A 1 188 ? 22.313 -15.375 -10.941 1.00 90.69 188 PRO A CA 1
ATOM 1406 C C . PRO A 1 188 ? 22.888 -16.713 -10.470 1.00 90.69 188 PRO A C 1
ATOM 1408 O O . PRO A 1 188 ? 23.945 -16.746 -9.852 1.00 90.69 188 PRO A O 1
ATOM 1411 N N . ARG A 1 189 ? 22.190 -17.818 -10.762 1.00 89.00 189 ARG A N 1
ATOM 1412 C CA . ARG A 1 189 ? 22.553 -19.156 -10.276 1.00 89.00 189 ARG A CA 1
ATOM 1413 C C . ARG A 1 189 ? 23.406 -19.966 -11.257 1.00 89.00 189 ARG A C 1
ATOM 1415 O O . ARG A 1 189 ? 24.175 -20.808 -10.819 1.00 89.00 189 ARG A O 1
ATOM 1422 N N . THR A 1 190 ? 23.239 -19.761 -12.565 1.00 91.69 190 THR A N 1
ATOM 1423 C CA . THR A 1 190 ? 23.872 -20.603 -13.607 1.00 91.69 190 THR A CA 1
ATOM 1424 C C . THR A 1 190 ? 24.902 -19.851 -14.440 1.00 91.69 190 THR A C 1
ATOM 1426 O O . THR A 1 190 ? 25.762 -20.466 -15.055 1.00 91.69 190 THR A O 1
ATOM 1429 N N . GLY A 1 191 ? 24.861 -18.518 -14.446 1.00 90.06 191 GLY A N 1
ATOM 1430 C CA . GLY A 1 191 ? 25.779 -17.704 -15.232 1.00 90.06 191 GLY A CA 1
ATOM 1431 C C 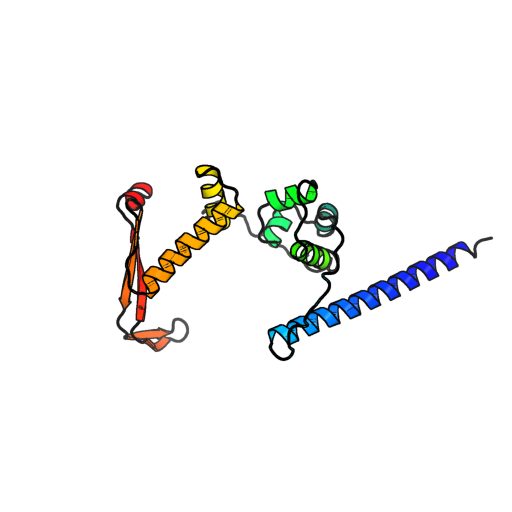. GLY A 1 191 ? 25.414 -17.599 -16.713 1.00 90.06 191 GLY A C 1
ATOM 1432 O O . GLY A 1 191 ? 26.088 -16.852 -17.422 1.00 90.06 191 GLY A O 1
ATOM 1433 N N . ASP A 1 192 ? 24.361 -18.271 -17.175 1.00 94.44 192 ASP A N 1
ATOM 1434 C CA . ASP A 1 192 ? 23.928 -18.211 -18.571 1.00 94.44 192 ASP A CA 1
ATOM 1435 C C . ASP A 1 192 ? 23.483 -16.801 -18.957 1.00 94.44 192 ASP A C 1
ATOM 1437 O O . ASP A 1 192 ? 22.947 -16.042 -18.139 1.00 94.44 192 ASP A O 1
ATOM 1441 N N . ILE A 1 193 ? 23.707 -16.448 -20.221 1.00 93.44 193 ILE A N 1
ATOM 1442 C CA . ILE A 1 193 ? 23.238 -15.184 -20.779 1.00 93.44 193 ILE A CA 1
ATOM 1443 C C . ILE A 1 193 ? 21.790 -15.369 -21.224 1.00 93.44 193 ILE A C 1
ATOM 1445 O O . ILE A 1 193 ? 21.508 -16.148 -22.129 1.00 93.44 193 ILE A O 1
ATOM 1449 N N . VAL A 1 194 ? 20.890 -14.611 -20.605 1.00 92.88 194 VAL A N 1
ATOM 1450 C CA . VAL A 1 194 ? 19.465 -14.569 -20.927 1.00 92.88 194 VAL A CA 1
ATOM 1451 C C . VAL A 1 194 ? 19.140 -13.214 -21.541 1.00 92.88 194 VAL A C 1
ATOM 1453 O O . VAL A 1 194 ? 19.567 -12.166 -21.048 1.00 92.88 194 VAL A O 1
ATOM 1456 N N . GLU A 1 195 ? 18.384 -13.226 -22.630 1.00 92.50 195 GLU A N 1
ATOM 1457 C CA . GLU A 1 195 ? 17.890 -12.008 -23.258 1.00 92.50 195 GLU A CA 1
ATOM 1458 C C . GLU A 1 195 ? 16.678 -11.469 -22.489 1.00 92.50 195 GLU A C 1
ATOM 1460 O O . GLU A 1 195 ? 15.728 -12.190 -22.189 1.00 92.50 195 GLU A O 1
ATOM 1465 N N . VAL A 1 196 ? 16.727 -10.188 -22.129 1.00 92.12 196 VAL A N 1
ATOM 1466 C CA . VAL A 1 196 ? 15.663 -9.490 -21.408 1.00 92.12 196 VAL A CA 1
ATOM 1467 C C . VAL A 1 196 ? 15.036 -8.489 -22.359 1.00 92.12 196 VAL A C 1
ATOM 1469 O O . VAL A 1 196 ? 15.700 -7.550 -22.792 1.00 92.12 196 VAL A O 1
ATOM 1472 N N . ALA A 1 197 ? 13.754 -8.674 -22.661 1.00 93.06 197 ALA A N 1
ATOM 1473 C CA . ALA A 1 197 ? 13.010 -7.755 -23.512 1.00 93.06 197 ALA A CA 1
ATOM 1474 C C . ALA A 1 197 ? 12.896 -6.350 -22.876 1.00 93.06 197 ALA A C 1
ATOM 1476 O O . ALA A 1 197 ? 12.851 -6.234 -21.641 1.00 93.06 197 ALA A O 1
ATOM 1477 N N . PRO A 1 198 ? 12.806 -5.282 -23.693 1.00 93.94 198 PRO A N 1
ATOM 1478 C CA . PRO A 1 198 ? 12.492 -3.946 -23.201 1.00 93.94 198 PRO A CA 1
ATOM 1479 C C . PRO A 1 198 ? 11.179 -3.950 -22.417 1.00 93.94 198 PRO A C 1
ATOM 1481 O O . PRO A 1 198 ? 10.199 -4.568 -22.837 1.00 93.94 198 PRO A O 1
ATOM 1484 N N . ARG A 1 199 ? 11.138 -3.246 -21.284 1.00 94.44 199 ARG A N 1
ATOM 1485 C CA . ARG A 1 199 ? 9.937 -3.179 -20.442 1.00 94.44 199 ARG A CA 1
ATOM 1486 C C . ARG A 1 199 ? 9.792 -1.846 -19.737 1.00 94.44 199 ARG A C 1
ATOM 1488 O O . ARG A 1 199 ? 10.768 -1.158 -19.452 1.00 94.44 199 ARG A O 1
ATOM 1495 N N . ASN A 1 200 ? 8.559 -1.526 -19.388 1.00 93.12 200 ASN A N 1
ATOM 1496 C CA . ASN A 1 200 ? 8.249 -0.402 -18.523 1.00 93.12 200 ASN A CA 1
ATOM 1497 C C . ASN A 1 200 ? 8.485 -0.794 -17.061 1.00 93.12 200 ASN A C 1
ATOM 1499 O O . ASN A 1 200 ? 8.117 -1.891 -16.640 1.00 93.12 200 ASN A O 1
ATOM 1503 N N . VAL A 1 201 ? 9.120 0.090 -16.295 1.00 94.25 201 VAL A N 1
ATOM 1504 C CA . VAL A 1 201 ? 9.365 -0.102 -14.863 1.00 94.25 201 VAL A CA 1
ATOM 1505 C C . VAL A 1 201 ? 8.838 1.095 -14.070 1.00 94.25 201 VAL A C 1
ATOM 1507 O O . VAL A 1 201 ? 9.092 2.239 -14.463 1.00 94.25 201 VAL A O 1
ATOM 1510 N N . PRO A 1 202 ? 8.114 0.870 -12.960 1.00 94.12 202 PRO A N 1
ATOM 1511 C CA . PRO A 1 202 ? 7.740 1.950 -12.065 1.00 94.12 202 PRO A CA 1
ATOM 1512 C C . PRO A 1 202 ? 8.992 2.510 -11.383 1.00 94.12 202 PRO A C 1
ATOM 1514 O O . PRO A 1 202 ? 9.916 1.779 -11.021 1.00 94.12 202 PRO A O 1
ATOM 1517 N N . LYS A 1 203 ? 9.020 3.826 -11.206 1.00 96.31 203 LYS A N 1
ATOM 1518 C CA . LYS A 1 203 ? 10.099 4.566 -10.560 1.00 96.31 203 LYS A CA 1
ATOM 1519 C C . LYS A 1 203 ? 9.513 5.536 -9.548 1.00 96.31 203 LYS A C 1
ATOM 1521 O O . LYS A 1 203 ? 8.658 6.350 -9.895 1.00 96.31 203 LYS A O 1
ATOM 1526 N N . PHE A 1 204 ? 10.034 5.488 -8.326 1.00 97.31 204 PHE A N 1
ATOM 1527 C CA . PHE A 1 204 ? 9.776 6.486 -7.297 1.00 97.31 204 PHE A CA 1
ATOM 1528 C C . PHE A 1 204 ? 10.963 7.448 -7.182 1.00 97.31 204 PHE A C 1
ATOM 1530 O O . PHE A 1 204 ? 12.120 7.030 -7.136 1.00 97.31 204 PHE A O 1
ATOM 1537 N N . MET A 1 205 ? 10.673 8.744 -7.151 1.00 96.50 205 MET A N 1
ATOM 1538 C CA . MET A 1 205 ? 11.637 9.810 -6.904 1.00 96.50 205 MET A CA 1
ATOM 1539 C C . MET A 1 205 ? 11.283 10.501 -5.581 1.00 96.50 205 MET A C 1
ATOM 1541 O O . MET A 1 205 ? 10.279 11.219 -5.540 1.00 96.50 205 MET A O 1
ATOM 1545 N N . PRO A 1 206 ? 12.089 10.326 -4.515 1.00 96.44 206 PRO A N 1
ATOM 1546 C CA . PRO A 1 206 ? 11.861 11.000 -3.241 1.00 96.44 206 PRO A CA 1
ATOM 1547 C C . PRO A 1 206 ? 11.918 12.523 -3.396 1.00 96.44 206 PRO A C 1
ATOM 1549 O O . PRO A 1 206 ? 12.859 13.071 -3.984 1.00 96.44 206 PRO A O 1
ATOM 1552 N N . GLY A 1 207 ? 10.905 13.205 -2.867 1.00 94.50 207 GLY A N 1
ATOM 1553 C CA . GLY A 1 207 ? 10.838 14.660 -2.817 1.00 94.50 207 GLY A CA 1
ATOM 1554 C C . GLY A 1 207 ? 11.747 15.235 -1.731 1.00 94.50 207 GLY A C 1
ATOM 1555 O O . GLY A 1 207 ? 12.288 14.502 -0.906 1.00 94.50 207 GLY A O 1
ATOM 1556 N N . LYS A 1 208 ? 11.900 16.565 -1.716 1.00 92.62 208 LYS A N 1
ATOM 1557 C CA . LYS A 1 208 ? 12.715 17.256 -0.703 1.00 92.62 208 LYS A CA 1
ATOM 1558 C C . LYS A 1 208 ? 12.252 16.929 0.722 1.00 92.62 208 LYS A C 1
ATOM 1560 O O . LYS A 1 208 ? 13.076 16.538 1.528 1.00 92.62 208 LYS A O 1
ATOM 1565 N N . GLY A 1 209 ? 10.947 17.001 0.996 1.00 92.50 209 GLY A N 1
ATOM 1566 C CA . GLY A 1 209 ? 10.419 16.754 2.344 1.00 92.50 209 GLY A CA 1
ATOM 1567 C C . GLY A 1 209 ? 10.715 15.347 2.867 1.00 92.50 209 GLY A C 1
ATOM 1568 O O . GLY A 1 209 ? 11.126 15.209 4.011 1.00 92.50 209 GLY A O 1
ATOM 1569 N N . LEU A 1 210 ? 10.595 14.313 2.025 1.00 90.94 210 LEU A N 1
ATOM 1570 C CA . LEU A 1 210 ? 10.954 12.948 2.422 1.00 90.94 210 LEU A CA 1
ATOM 1571 C C . LEU A 1 210 ? 12.462 12.790 2.653 1.00 90.94 210 LEU A C 1
ATOM 1573 O O . LEU A 1 210 ? 12.854 12.140 3.610 1.00 90.94 210 LEU A O 1
ATOM 1577 N N . LYS A 1 211 ? 13.304 13.397 1.807 1.00 92.50 211 LYS A N 1
ATOM 1578 C CA . LYS A 1 211 ? 14.764 13.366 1.993 1.00 92.50 211 LYS A CA 1
ATOM 1579 C C . LYS A 1 211 ? 15.194 14.080 3.272 1.00 92.50 211 LYS A C 1
ATOM 1581 O O . LYS A 1 211 ? 16.050 13.561 3.976 1.00 92.50 211 LYS A O 1
ATOM 1586 N N . ASP A 1 212 ? 14.611 15.241 3.558 1.00 93.12 212 ASP A N 1
ATOM 1587 C CA . ASP A 1 212 ? 14.903 16.016 4.767 1.00 93.12 212 ASP A CA 1
ATOM 1588 C C . ASP A 1 212 ? 14.481 15.256 6.036 1.00 93.12 212 ASP A C 1
ATOM 1590 O O . ASP A 1 212 ? 15.119 15.387 7.067 1.00 93.12 212 ASP A O 1
ATOM 1594 N N . ALA A 1 213 ? 13.423 14.441 5.975 1.00 86.25 213 ALA A N 1
ATOM 1595 C CA . ALA A 1 213 ? 12.973 13.639 7.114 1.00 86.25 213 ALA A CA 1
ATOM 1596 C C . ALA A 1 213 ? 13.880 12.428 7.422 1.00 86.25 213 ALA A C 1
ATOM 1598 O O . ALA A 1 213 ? 13.698 11.782 8.452 1.00 86.25 213 ALA A O 1
ATOM 1599 N N . THR A 1 214 ? 14.812 12.088 6.525 1.00 84.50 214 THR A N 1
ATOM 1600 C CA . THR A 1 214 ? 15.667 10.891 6.627 1.00 84.50 214 THR A CA 1
ATOM 1601 C C . THR A 1 214 ? 17.168 11.193 6.705 1.00 84.50 214 THR A C 1
ATOM 1603 O O . THR A 1 214 ? 17.951 10.247 6.715 1.00 84.50 214 THR A O 1
ATOM 1606 N N . ASN A 1 215 ? 17.577 12.466 6.705 1.00 76.50 215 ASN A N 1
ATOM 1607 C CA . ASN A 1 215 ? 18.976 12.914 6.805 1.00 76.50 215 ASN A CA 1
ATOM 1608 C C . ASN A 1 215 ? 19.124 13.931 7.935 1.00 76.50 215 ASN A C 1
ATOM 1610 O O . ASN A 1 215 ? 20.219 13.967 8.533 1.00 76.50 215 ASN A O 1
#